Protein AF-G3GUX0-F1 (afdb_monomer_lite)

Structure (mmCIF, N/CA/C/O backbone):
data_AF-G3GUX0-F1
#
_entry.id   AF-G3GUX0-F1
#
loop_
_atom_site.group_PDB
_atom_site.id
_atom_site.type_symbol
_atom_site.label_atom_id
_atom_site.label_alt_id
_atom_site.label_comp_id
_atom_site.label_asym_id
_atom_site.label_entity_id
_atom_site.label_seq_id
_atom_site.pdbx_PDB_ins_code
_atom_site.Cartn_x
_atom_site.Cartn_y
_atom_site.Cartn_z
_atom_site.occupancy
_atom_site.B_iso_or_equiv
_atom_site.auth_seq_id
_atom_site.auth_comp_id
_atom_site.auth_asym_id
_atom_site.auth_atom_id
_atom_site.pdbx_PDB_model_num
ATOM 1 N N . MET A 1 1 ? -14.466 -4.166 39.863 1.00 46.53 1 MET A N 1
ATOM 2 C CA . MET A 1 1 ? -15.416 -5.258 39.541 1.00 46.53 1 MET A CA 1
ATOM 3 C C . MET A 1 1 ? -16.718 -4.778 38.891 1.00 46.53 1 MET A C 1
ATOM 5 O O . MET A 1 1 ? -17.250 -5.529 38.092 1.00 46.53 1 MET A O 1
ATOM 9 N N . LEU A 1 2 ? -17.220 -3.563 39.169 1.00 52.38 2 LEU A N 1
ATOM 10 C CA . LEU A 1 2 ? -18.445 -3.032 38.536 1.00 52.38 2 LEU A CA 1
ATOM 11 C C . LEU A 1 2 ? -18.283 -2.745 37.029 1.00 52.38 2 LEU A C 1
ATOM 13 O O . LEU A 1 2 ? -19.119 -3.175 36.244 1.00 52.38 2 LEU A O 1
ATOM 17 N N . ALA A 1 3 ? -17.153 -2.155 36.62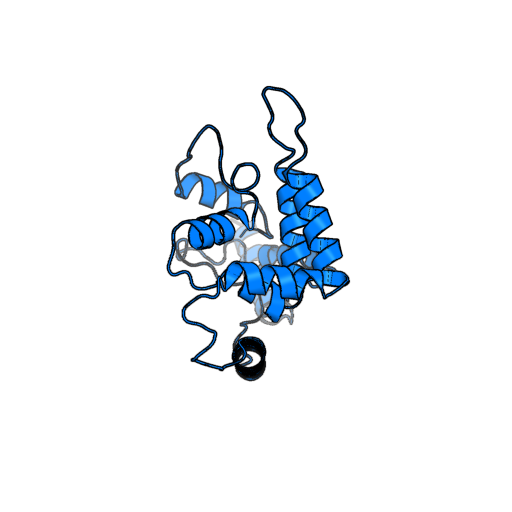0 1.00 61.53 3 ALA A N 1
ATOM 18 C CA . ALA A 1 3 ? -16.873 -1.842 35.213 1.00 61.53 3 ALA A CA 1
ATOM 19 C C . ALA A 1 3 ? -16.901 -3.072 34.281 1.00 61.53 3 ALA A C 1
ATOM 21 O O . ALA A 1 3 ? -17.372 -2.976 33.159 1.00 61.53 3 ALA A O 1
ATOM 22 N N . ASN A 1 4 ? -16.480 -4.255 34.751 1.00 74.44 4 ASN A N 1
ATOM 23 C CA . ASN A 1 4 ? -16.499 -5.468 33.921 1.00 74.44 4 ASN A CA 1
ATOM 24 C C . ASN A 1 4 ? -17.920 -5.945 33.597 1.00 74.44 4 ASN A C 1
ATOM 26 O O . ASN A 1 4 ? -18.137 -6.462 32.507 1.00 74.44 4 ASN A O 1
ATOM 30 N N . LYS A 1 5 ? -18.885 -5.761 34.510 1.00 82.12 5 LYS A N 1
ATOM 31 C CA . LYS A 1 5 ? -20.280 -6.154 34.260 1.00 82.12 5 LYS A CA 1
ATOM 32 C C . LYS A 1 5 ? -20.958 -5.216 33.266 1.00 82.12 5 LYS A C 1
ATOM 34 O O . LYS A 1 5 ? -21.685 -5.679 32.398 1.00 82.12 5 LYS A O 1
ATOM 39 N N . GLU A 1 6 ? -20.686 -3.917 33.367 1.00 86.06 6 GLU A N 1
ATOM 40 C CA . GLU A 1 6 ? -21.191 -2.930 32.406 1.00 86.06 6 GLU A CA 1
ATOM 41 C C . GLU A 1 6 ? -20.568 -3.130 31.016 1.00 86.06 6 GLU A C 1
ATOM 43 O O . GLU A 1 6 ? -21.287 -3.074 30.022 1.00 86.06 6 GLU A O 1
ATOM 48 N N . CYS A 1 7 ? -19.272 -3.461 30.932 1.00 82.25 7 CYS A N 1
ATOM 49 C CA . CYS A 1 7 ? -18.625 -3.823 29.666 1.00 82.25 7 CYS A CA 1
ATOM 50 C C . CYS A 1 7 ? -19.214 -5.097 29.042 1.00 82.25 7 CYS A C 1
ATOM 52 O O . CYS A 1 7 ? -19.415 -5.138 27.831 1.00 82.25 7 CYS A O 1
ATOM 54 N N . GLN A 1 8 ? -19.506 -6.125 29.846 1.00 82.75 8 GLN A N 1
ATOM 55 C CA . GLN A 1 8 ? -20.140 -7.359 29.362 1.00 82.75 8 GLN A CA 1
ATOM 56 C C . GLN A 1 8 ? -21.552 -7.096 28.829 1.00 82.75 8 GLN A C 1
ATOM 58 O O . GLN A 1 8 ? -21.859 -7.495 27.710 1.00 82.75 8 GLN A O 1
ATOM 63 N N . ALA A 1 9 ? -22.374 -6.347 29.570 1.00 87.44 9 ALA A N 1
ATOM 64 C CA . ALA A 1 9 ? -23.711 -5.972 29.114 1.00 87.44 9 ALA A CA 1
ATOM 65 C C . ALA A 1 9 ? -23.665 -5.114 27.835 1.00 87.44 9 ALA A C 1
ATOM 67 O O . ALA A 1 9 ? -24.458 -5.314 26.917 1.00 87.44 9 ALA A O 1
ATOM 68 N N . ALA A 1 10 ? -22.711 -4.180 27.738 1.00 86.25 10 ALA A N 1
ATOM 69 C CA . ALA A 1 10 ? -22.511 -3.391 26.526 1.00 86.25 10 ALA A CA 1
ATOM 70 C C . ALA A 1 10 ? -22.104 -4.266 25.331 1.00 86.25 10 ALA A C 1
ATOM 72 O O . ALA A 1 10 ? -22.570 -4.025 24.219 1.00 86.25 10 ALA A O 1
ATOM 73 N N . LEU A 1 11 ? -21.272 -5.288 25.549 1.00 83.44 11 LEU A N 1
ATOM 74 C CA . LEU A 1 11 ? -20.858 -6.216 24.501 1.00 83.44 11 LEU A CA 1
ATOM 75 C C . LEU A 1 11 ? -22.034 -7.045 23.970 1.00 83.44 11 LEU A C 1
ATOM 77 O O . LEU A 1 11 ? -22.170 -7.165 22.756 1.00 83.44 11 LEU A O 1
ATOM 81 N N . GLU A 1 12 ? -22.894 -7.564 24.848 1.00 86.62 12 GLU A N 1
ATOM 82 C CA . GLU A 1 12 ? -24.105 -8.307 24.459 1.00 86.62 12 GLU A CA 1
ATOM 83 C C . GLU A 1 12 ? -25.052 -7.440 23.615 1.00 86.62 12 GLU A C 1
ATOM 85 O O . GLU A 1 12 ? -25.555 -7.877 22.583 1.00 86.62 12 GLU A O 1
ATOM 90 N N . VAL A 1 13 ? -25.240 -6.170 23.987 1.00 89.12 13 VAL A N 1
ATOM 91 C CA . VAL A 1 13 ? -26.044 -5.228 23.188 1.00 89.12 13 VAL A CA 1
ATOM 92 C C . VAL A 1 13 ? -25.375 -4.915 21.846 1.00 89.12 13 VAL A C 1
ATOM 94 O O . VAL A 1 13 ? -26.052 -4.796 20.823 1.00 89.12 13 VAL A O 1
ATOM 97 N N . LEU A 1 14 ? -24.047 -4.770 21.827 1.00 86.81 14 LEU A N 1
ATOM 98 C CA . LEU A 1 14 ? -23.298 -4.498 20.602 1.00 86.81 14 LEU A CA 1
ATOM 99 C C . LEU A 1 14 ? -23.310 -5.682 19.636 1.00 86.81 14 LEU A C 1
ATOM 101 O O . LEU A 1 14 ? -23.305 -5.421 18.436 1.00 86.81 14 LEU A O 1
ATOM 105 N N . GLN A 1 15 ? -23.359 -6.927 20.119 1.00 86.50 15 GLN A N 1
ATOM 106 C CA . GLN A 1 15 ? -23.431 -8.138 19.288 1.00 86.50 15 GLN A CA 1
ATOM 107 C C . GLN A 1 15 ? -24.647 -8.150 18.360 1.00 86.50 15 GLN A C 1
ATOM 109 O O . GLN A 1 15 ? -24.527 -8.507 17.193 1.00 86.50 15 GLN A O 1
ATOM 114 N N . GLU A 1 16 ? -25.788 -7.668 18.845 1.00 89.25 16 GLU A N 1
ATOM 115 C CA . GLU A 1 16 ? -27.023 -7.559 18.059 1.00 89.25 16 GLU A CA 1
ATOM 116 C C . GLU A 1 16 ? -27.059 -6.303 17.167 1.00 89.25 16 GLU A C 1
ATOM 118 O O . GLU A 1 16 ? -28.007 -6.069 16.413 1.00 89.25 16 GLU A O 1
ATOM 123 N N . SER A 1 17 ? -26.035 -5.448 17.247 1.00 90.00 17 SER A N 1
ATOM 124 C CA . SER A 1 17 ? -25.980 -4.219 16.464 1.00 90.00 17 SER A CA 1
ATOM 125 C C . SER A 1 17 ? -25.433 -4.464 15.050 1.00 90.00 17 SER A C 1
ATOM 127 O O . SER A 1 17 ? -24.532 -5.283 14.855 1.00 90.00 17 SER A O 1
ATOM 129 N N . PRO A 1 18 ? -25.831 -3.645 14.058 1.00 88.69 18 PRO A N 1
ATOM 130 C CA . PRO A 1 18 ? -25.219 -3.664 12.727 1.00 88.69 18 PRO A CA 1
ATOM 131 C C . PRO A 1 18 ? -23.710 -3.360 12.715 1.00 88.69 18 PRO A C 1
ATOM 133 O O . PRO A 1 18 ? -23.062 -3.508 11.679 1.00 88.69 18 PRO A O 1
ATOM 136 N N . LEU A 1 19 ? -23.150 -2.872 13.830 1.00 88.19 19 LEU A N 1
ATOM 137 C CA . LEU A 1 19 ? -21.728 -2.565 13.947 1.00 88.19 19 LEU A CA 1
ATOM 138 C C . LEU A 1 19 ? -20.882 -3.799 14.262 1.00 88.19 19 LEU A C 1
ATOM 140 O O . LEU A 1 19 ? -19.699 -3.778 13.928 1.00 88.19 19 LEU A O 1
ATOM 144 N N . TYR A 1 20 ? -21.452 -4.853 14.856 1.00 86.88 20 TYR A N 1
ATOM 145 C CA . TYR A 1 20 ? -20.682 -6.026 15.278 1.00 86.88 20 TYR A CA 1
ATOM 146 C C . TYR A 1 20 ? -19.953 -6.678 14.102 1.00 86.88 20 TYR A C 1
ATOM 148 O O . TYR A 1 20 ? -18.732 -6.793 14.093 1.00 86.88 20 TYR A O 1
ATOM 156 N N . ASP A 1 21 ? -20.688 -6.966 13.030 1.00 86.12 21 ASP A N 1
ATOM 157 C CA . ASP A 1 21 ? -20.141 -7.552 11.807 1.00 86.12 21 ASP A CA 1
ATOM 158 C C . ASP A 1 21 ? -19.734 -6.517 10.753 1.00 86.12 21 ASP A C 1
ATOM 160 O O . ASP A 1 21 ? -19.608 -6.831 9.565 1.00 86.12 21 ASP A O 1
ATOM 164 N N . CYS A 1 22 ? -19.485 -5.267 11.159 1.00 90.19 22 CYS A N 1
ATOM 165 C CA . CYS A 1 22 ? -19.043 -4.256 10.208 1.00 90.19 22 CYS A CA 1
ATOM 166 C C . CYS A 1 22 ? -17.689 -4.633 9.586 1.00 90.19 22 CYS A C 1
ATOM 168 O O . CYS A 1 22 ? -16.826 -5.263 10.208 1.00 90.19 22 CYS A O 1
ATOM 170 N N . ARG A 1 23 ? -17.504 -4.251 8.320 1.00 91.62 23 ARG A N 1
ATOM 171 C CA . ARG A 1 23 ? -16.259 -4.447 7.577 1.00 91.62 23 ARG A CA 1
ATOM 172 C C . ARG A 1 23 ? -15.894 -3.176 6.823 1.00 91.62 23 ARG A C 1
ATOM 174 O O . ARG A 1 23 ? -16.756 -2.427 6.362 1.00 91.62 23 ARG A O 1
ATOM 181 N N . CYS A 1 24 ? -14.598 -2.950 6.685 1.00 93.44 24 CYS A N 1
ATOM 182 C CA . CYS A 1 24 ? -14.025 -1.841 5.941 1.00 93.44 24 CYS A CA 1
ATOM 183 C C . CYS A 1 24 ? -13.642 -2.268 4.519 1.00 93.44 24 CYS A C 1
ATOM 185 O O . CYS A 1 24 ? -13.402 -3.441 4.232 1.00 93.44 24 CYS A O 1
ATOM 187 N N . LYS A 1 25 ? -13.523 -1.296 3.614 1.00 90.56 25 LYS A N 1
ATOM 188 C CA . LYS A 1 25 ? -13.002 -1.501 2.254 1.00 90.56 25 LYS A CA 1
ATOM 189 C C . LYS A 1 25 ? -11.687 -0.756 2.095 1.00 90.56 25 LYS A C 1
ATOM 191 O O . LYS A 1 25 ? -11.603 0.417 2.458 1.00 90.56 25 LYS A O 1
ATOM 196 N N . ARG A 1 26 ? -10.683 -1.410 1.507 1.00 86.19 26 ARG A N 1
ATOM 197 C CA . ARG A 1 26 ? -9.402 -0.756 1.200 1.00 86.19 26 ARG A CA 1
ATOM 198 C C . ARG A 1 26 ? -9.614 0.429 0.259 1.00 86.19 26 ARG A C 1
ATOM 200 O O . ARG A 1 26 ? -10.352 0.308 -0.720 1.00 86.19 26 ARG A O 1
ATOM 207 N N . GLY A 1 27 ? -8.989 1.568 0.556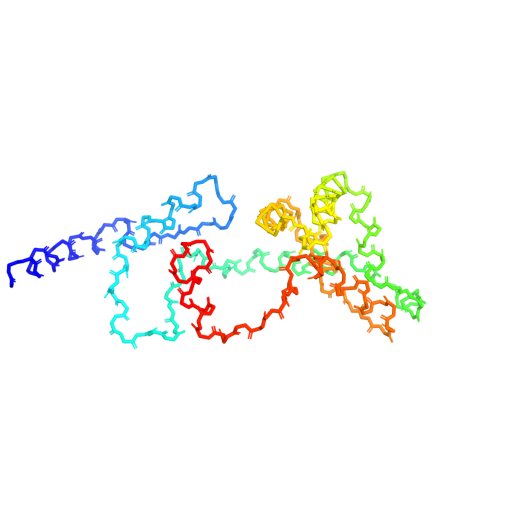 1.00 83.19 27 GLY A N 1
ATOM 208 C CA . GLY A 1 27 ? -9.079 2.776 -0.271 1.00 83.19 27 GLY A CA 1
ATOM 209 C C . GLY A 1 27 ? -10.399 3.549 -0.148 1.00 83.19 27 GLY A C 1
ATOM 210 O O . GLY A 1 27 ? -10.651 4.468 -0.935 1.00 83.19 27 GLY A O 1
ATOM 211 N N . MET A 1 28 ? -11.261 3.221 0.822 1.00 89.62 28 MET A N 1
ATOM 212 C CA . MET A 1 28 ? -12.484 3.991 1.066 1.00 89.62 28 MET A CA 1
ATOM 213 C C . MET A 1 28 ? -12.178 5.378 1.661 1.00 89.62 28 MET A C 1
ATOM 215 O O . MET A 1 28 ? -11.227 5.570 2.414 1.00 89.62 28 MET A O 1
ATOM 219 N N . LYS A 1 29 ? -13.033 6.375 1.392 1.00 88.88 29 LYS A N 1
ATOM 220 C CA . LYS A 1 29 ? -12.801 7.787 1.779 1.00 88.88 29 LYS A CA 1
ATOM 221 C C . LYS A 1 29 ? -12.536 8.009 3.280 1.00 88.88 29 LYS A C 1
ATOM 223 O O . LYS A 1 29 ? -11.834 8.952 3.632 1.00 88.88 29 LYS A O 1
ATOM 228 N N . LYS A 1 30 ? -13.121 7.179 4.147 1.00 93.44 30 LYS A N 1
ATOM 229 C CA . LYS A 1 30 ? -13.009 7.245 5.615 1.00 93.44 30 LYS A CA 1
ATOM 230 C C . LYS A 1 30 ? -12.450 5.940 6.200 1.00 93.44 30 LYS A C 1
ATOM 232 O O . LYS A 1 30 ? -12.923 5.473 7.230 1.00 93.44 30 LYS A O 1
ATOM 237 N N . GLU A 1 31 ? -11.481 5.332 5.512 1.00 93.31 31 GLU A N 1
ATOM 238 C CA . GLU A 1 31 ? -10.886 4.043 5.902 1.00 93.31 31 GLU A CA 1
ATOM 239 C C . GLU A 1 31 ? -10.367 4.066 7.341 1.00 93.31 31 GLU A C 1
ATOM 241 O O . GLU A 1 31 ? -10.753 3.223 8.140 1.00 93.31 31 GLU A O 1
ATOM 246 N N . LEU A 1 32 ? -9.602 5.098 7.716 1.00 93.81 32 LEU A N 1
ATOM 247 C CA . LEU A 1 32 ? -9.086 5.232 9.079 1.00 93.81 32 LEU A CA 1
ATOM 248 C C . LEU A 1 32 ? -10.205 5.294 10.130 1.00 93.81 32 LEU A C 1
ATOM 250 O O . LEU A 1 32 ? -10.099 4.629 11.154 1.00 93.81 32 LEU A O 1
ATOM 254 N N . GLN A 1 33 ? -11.281 6.050 9.884 1.00 95.12 33 GLN A N 1
ATOM 255 C CA . GLN A 1 33 ? -12.413 6.096 10.814 1.00 95.12 33 GLN A CA 1
ATOM 256 C C . GLN A 1 33 ? -13.140 4.752 10.901 1.00 95.12 33 GLN A C 1
ATOM 258 O O . GLN A 1 33 ? -13.527 4.352 11.992 1.00 95.12 33 GLN A O 1
ATOM 263 N N . CYS A 1 34 ? -13.310 4.047 9.778 1.00 95.25 34 CYS A N 1
ATOM 264 C CA . CYS A 1 34 ? -13.901 2.710 9.777 1.00 95.25 34 CYS A CA 1
ATOM 265 C C . CYS A 1 34 ? -13.085 1.749 10.653 1.00 95.25 34 CYS A C 1
ATOM 267 O O . CYS A 1 34 ? -13.643 1.076 11.515 1.00 95.25 34 CYS A O 1
ATOM 269 N N . LEU A 1 35 ? -11.757 1.760 10.501 1.00 94.25 35 LEU A N 1
ATOM 270 C CA . LEU A 1 35 ? -10.854 0.922 11.289 1.00 94.25 35 LEU A CA 1
ATOM 271 C C . LEU A 1 35 ? -10.870 1.307 12.768 1.00 94.25 35 LEU A C 1
ATOM 273 O O . LEU A 1 35 ? -10.915 0.430 13.617 1.00 94.25 35 LEU A O 1
ATOM 277 N N . GLN A 1 36 ? -10.883 2.602 13.092 1.00 93.69 36 GLN A N 1
ATOM 278 C CA . GLN A 1 36 ? -11.008 3.070 14.476 1.00 93.69 36 GLN A CA 1
ATOM 279 C C . GLN A 1 36 ? -12.297 2.565 15.136 1.00 93.69 36 GLN A C 1
ATOM 281 O O . GLN A 1 36 ? -12.248 2.094 16.269 1.00 93.69 36 GLN A O 1
ATOM 286 N N . ILE A 1 37 ? -13.429 2.617 14.424 1.00 92.56 37 ILE A N 1
ATOM 287 C CA . ILE A 1 37 ? -14.711 2.094 14.916 1.00 92.56 37 ILE A CA 1
ATOM 288 C C . ILE A 1 37 ? -14.624 0.578 15.099 1.00 92.56 37 ILE A C 1
ATOM 290 O O . ILE A 1 37 ? -14.900 0.095 16.193 1.00 92.56 37 ILE A O 1
ATOM 294 N N . TYR A 1 38 ? -14.177 -0.158 14.077 1.00 92.12 38 TYR A N 1
ATOM 295 C CA . TYR A 1 38 ? -14.044 -1.614 14.144 1.00 92.12 38 TYR A CA 1
ATOM 296 C C . TYR A 1 38 ? -13.156 -2.046 15.313 1.00 92.12 38 TYR A C 1
ATOM 298 O O . TYR A 1 38 ? -13.529 -2.920 16.095 1.00 92.12 38 TYR A O 1
ATOM 306 N N . TRP A 1 39 ? -11.990 -1.417 15.463 1.00 90.06 39 TRP A N 1
ATOM 307 C CA . TRP A 1 39 ? -11.081 -1.742 16.549 1.00 90.06 39 TRP A CA 1
ATOM 308 C C . TRP A 1 39 ? -11.675 -1.341 17.899 1.00 90.06 39 TRP A C 1
ATOM 310 O O . TRP A 1 39 ? -11.504 -2.097 18.832 1.00 90.06 39 TRP A O 1
ATOM 320 N N . SER A 1 40 ? -12.445 -0.256 18.030 1.00 88.06 40 SER A N 1
ATOM 321 C CA . SER A 1 40 ? -13.043 0.129 19.324 1.00 88.06 40 SER A CA 1
ATOM 322 C C . SER A 1 40 ? -13.996 -0.913 19.926 1.00 88.06 40 SER A C 1
ATOM 324 O O . SER A 1 40 ? -14.092 -1.003 21.145 1.00 88.06 40 SER A O 1
ATOM 326 N N . ILE A 1 41 ? -14.659 -1.711 19.082 1.00 84.56 41 ILE A N 1
ATOM 327 C CA . ILE A 1 41 ? -15.594 -2.764 19.508 1.00 84.56 41 ILE A CA 1
ATOM 328 C C . ILE A 1 41 ? -14.920 -4.143 19.612 1.00 84.56 41 ILE A C 1
ATOM 330 O O . ILE A 1 41 ? -15.353 -4.972 20.404 1.00 84.56 41 ILE A O 1
ATOM 334 N N . HIS A 1 42 ? -13.846 -4.386 18.847 1.00 78.75 42 HIS A N 1
ATOM 335 C CA . HIS A 1 42 ? -13.129 -5.669 18.829 1.00 78.75 42 HIS A CA 1
ATOM 336 C C . HIS A 1 42 ? -11.841 -5.676 19.672 1.00 78.75 42 HIS A C 1
ATOM 338 O O . HIS A 1 42 ? -11.221 -6.730 19.841 1.00 78.75 42 HIS A O 1
ATOM 344 N N . LEU A 1 43 ? -11.406 -4.527 20.205 1.00 68.44 43 LEU A N 1
ATOM 345 C CA . LEU A 1 43 ? -10.207 -4.420 21.039 1.00 68.44 43 LEU A CA 1
ATOM 346 C C . LEU A 1 43 ? -10.451 -5.125 22.377 1.00 68.44 43 LEU A C 1
ATOM 348 O O . LEU A 1 43 ? -11.227 -4.657 23.200 1.00 68.44 43 LEU A O 1
ATOM 352 N N . GLY A 1 44 ? -9.770 -6.252 22.588 1.00 61.38 44 GLY A N 1
ATOM 353 C CA . GLY A 1 44 ? -9.894 -7.059 23.807 1.00 61.38 44 GLY A CA 1
ATOM 354 C C . GLY A 1 44 ? -10.771 -8.305 23.665 1.00 61.38 44 GLY A C 1
ATOM 355 O O . GLY A 1 44 ? -10.697 -9.172 24.520 1.00 61.38 44 GLY A O 1
ATOM 356 N N . LEU A 1 45 ? -11.513 -8.481 22.563 1.00 55.28 45 LEU A N 1
ATOM 357 C CA . LEU A 1 45 ? -12.229 -9.743 22.281 1.00 55.28 45 LEU A CA 1
ATOM 358 C C . LEU A 1 45 ? -11.305 -10.871 21.798 1.00 55.28 45 LEU A C 1
ATOM 360 O O . LEU A 1 45 ? -11.717 -12.019 21.677 1.00 55.28 45 LEU A O 1
ATOM 364 N N . THR A 1 46 ? -10.043 -10.553 21.515 1.00 53.19 46 THR A N 1
ATOM 365 C CA . THR A 1 46 ? -9.017 -11.495 21.054 1.00 53.19 46 THR A CA 1
ATOM 366 C C . THR A 1 46 ? -8.178 -12.067 22.203 1.00 53.19 46 THR A C 1
ATOM 368 O O . THR A 1 46 ? -6.992 -12.343 22.001 1.00 53.19 46 THR A O 1
ATOM 371 N N . GLU A 1 47 ? -8.756 -12.229 23.400 1.00 46.84 47 GLU A N 1
ATOM 372 C CA . GLU A 1 47 ? -8.139 -12.915 24.550 1.00 46.84 47 GLU A CA 1
ATOM 373 C C . GLU A 1 47 ? -7.842 -14.391 24.205 1.00 46.84 47 GLU A C 1
ATOM 375 O O . GLU A 1 47 ? -8.612 -15.296 24.508 1.00 46.84 47 GLU A O 1
ATOM 380 N N . GLY A 1 48 ? -6.721 -14.639 23.517 1.00 49.28 48 GLY A N 1
ATOM 381 C CA . GLY A 1 48 ? -6.233 -15.986 23.184 1.00 49.28 48 GLY A CA 1
ATOM 382 C C . GLY A 1 48 ? -5.724 -16.182 21.751 1.00 49.28 48 GLY A C 1
ATOM 383 O O . GLY A 1 48 ? -5.187 -17.243 21.443 1.00 49.28 48 GLY A O 1
ATOM 384 N N . GLY A 1 49 ? -5.846 -15.175 20.876 1.00 52.16 49 GLY A N 1
ATOM 385 C CA . GLY A 1 49 ? -5.496 -15.258 19.449 1.00 52.16 49 GLY A CA 1
ATOM 386 C C . GLY A 1 49 ? -4.370 -14.320 19.004 1.00 52.16 49 GLY A C 1
ATOM 387 O O . GLY A 1 49 ? -4.381 -13.858 17.870 1.00 52.16 49 GLY A O 1
ATOM 388 N N . GLU A 1 50 ? -3.395 -13.996 19.859 1.00 62.22 50 GLU A N 1
ATOM 389 C CA . GLU A 1 50 ? -2.383 -12.958 19.575 1.00 62.22 50 GLU A CA 1
ATOM 390 C C . GLU A 1 50 ? -1.457 -13.235 18.375 1.00 62.22 50 GLU A C 1
ATOM 392 O O . GLU A 1 50 ? -0.575 -12.427 18.077 1.00 62.22 50 GLU A O 1
ATOM 397 N N . PHE A 1 51 ? -1.575 -14.367 17.690 1.00 72.19 51 PHE A N 1
ATOM 398 C CA . PHE A 1 51 ? -0.810 -14.614 16.470 1.00 72.19 51 PHE A CA 1
ATOM 399 C C . PHE A 1 51 ? -1.603 -14.286 15.196 1.00 72.19 51 PHE A C 1
ATOM 401 O O . PHE A 1 51 ? -1.029 -13.721 14.268 1.00 72.19 51 PHE A O 1
ATOM 408 N N . TYR A 1 52 ? -2.911 -14.568 15.174 1.00 81.00 52 TYR A N 1
ATOM 409 C CA . TYR A 1 52 ? -3.803 -14.292 14.046 1.00 81.00 52 TYR A CA 1
ATOM 410 C C . TYR A 1 52 ? -5.004 -13.479 14.523 1.00 81.00 52 TYR A C 1
ATOM 412 O O . TYR A 1 52 ? -5.877 -13.985 15.223 1.00 81.00 52 TYR A O 1
ATOM 420 N N . GLU A 1 53 ? -5.048 -12.214 14.124 1.00 81.88 53 GLU A N 1
ATOM 421 C CA . GLU A 1 53 ? -6.139 -11.303 14.460 1.00 81.88 53 GLU A CA 1
ATOM 422 C C . GLU A 1 53 ? -7.213 -11.316 13.364 1.00 81.88 53 GLU A C 1
ATOM 424 O O . GLU A 1 53 ? -6.927 -11.568 12.191 1.00 81.88 53 GLU A O 1
ATOM 429 N N . ALA A 1 54 ? -8.464 -11.042 13.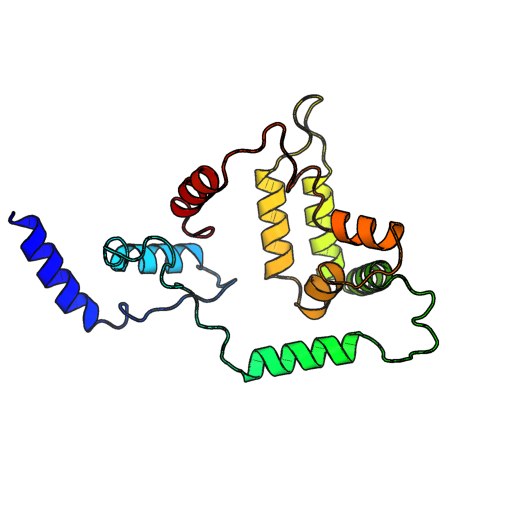741 1.00 83.19 54 ALA A N 1
ATOM 430 C CA . ALA A 1 54 ? -9.561 -10.936 12.785 1.00 83.19 54 ALA A CA 1
ATOM 431 C C . ALA A 1 54 ? -9.333 -9.756 11.827 1.00 83.19 54 ALA A C 1
ATOM 433 O O . ALA A 1 54 ? -8.995 -8.652 12.258 1.00 83.19 54 ALA A O 1
ATOM 434 N N . SER A 1 55 ? -9.543 -9.977 10.525 1.00 87.94 55 SER A N 1
ATOM 435 C CA . SER A 1 55 ? -9.374 -8.915 9.532 1.00 87.94 55 SER A CA 1
ATOM 436 C C . SER A 1 55 ? -10.570 -7.955 9.548 1.00 87.94 55 SER A C 1
ATOM 438 O O . SER A 1 55 ? -11.697 -8.408 9.342 1.00 87.94 55 SER A O 1
ATOM 440 N N . PRO A 1 56 ? -10.346 -6.634 9.703 1.00 90.56 56 PRO A N 1
ATOM 441 C CA . PRO A 1 56 ? -11.416 -5.639 9.650 1.00 90.56 56 PRO A CA 1
ATOM 442 C C . PRO A 1 56 ? -11.945 -5.408 8.233 1.00 90.56 56 PRO A C 1
ATOM 444 O O . PRO A 1 56 ? -12.958 -4.737 8.053 1.00 90.56 56 PRO A O 1
ATOM 447 N N . TYR A 1 57 ? -11.242 -5.895 7.210 1.00 90.62 57 TYR A N 1
ATOM 448 C CA . TYR A 1 57 ? -11.594 -5.652 5.819 1.00 90.62 57 TYR A CA 1
ATOM 449 C C . TYR A 1 57 ? -12.559 -6.708 5.295 1.00 90.62 57 TYR A C 1
ATOM 451 O O . TYR A 1 57 ? -12.521 -7.868 5.704 1.00 90.62 57 TYR A O 1
ATOM 459 N N . GLU A 1 58 ? -13.401 -6.311 4.343 1.00 85.31 58 GLU A N 1
ATOM 460 C CA . GLU A 1 58 ? -14.215 -7.265 3.601 1.00 85.31 58 GLU A CA 1
ATOM 461 C C . GLU A 1 58 ? -13.313 -8.336 2.974 1.00 85.31 58 GLU A C 1
ATOM 463 O O . GLU A 1 58 ? -12.305 -8.000 2.335 1.00 85.31 58 GLU A O 1
ATOM 468 N N . PRO A 1 59 ? -13.652 -9.625 3.139 1.00 76.06 59 PRO A N 1
ATOM 469 C CA . PRO A 1 59 ? -12.887 -10.676 2.511 1.00 76.06 59 PRO A CA 1
ATOM 470 C C . PRO A 1 59 ? -12.984 -10.483 0.997 1.00 76.06 59 PRO A C 1
ATOM 472 O O . PRO A 1 59 ? -14.066 -10.435 0.412 1.00 76.06 59 PRO A O 1
ATOM 475 N N . VAL A 1 60 ? -11.823 -10.391 0.350 1.00 60.84 60 VAL A N 1
ATOM 476 C CA . VAL A 1 60 ? -11.697 -10.189 -1.106 1.00 60.84 60 VAL A CA 1
ATOM 477 C C . VAL A 1 60 ? -12.322 -11.358 -1.899 1.00 60.84 60 VAL A C 1
ATOM 479 O O . VAL A 1 60 ? -12.521 -11.269 -3.104 1.00 60.84 60 VAL A O 1
ATOM 482 N N . THR A 1 61 ? -12.759 -12.419 -1.209 1.00 49.19 61 THR A N 1
ATOM 483 C CA . THR A 1 61 ? -13.455 -13.612 -1.710 1.00 49.19 61 THR A CA 1
ATOM 484 C C . THR A 1 61 ? -14.836 -13.369 -2.326 1.00 49.19 61 THR A C 1
ATOM 486 O O . THR A 1 61 ? -15.579 -14.331 -2.536 1.00 49.19 61 THR A O 1
ATOM 489 N N . SER A 1 62 ? -15.180 -12.144 -2.723 1.00 49.53 62 SER A N 1
ATOM 490 C CA . SER A 1 62 ? -16.074 -11.972 -3.870 1.00 49.53 62 SER A CA 1
ATOM 491 C C . SER A 1 62 ? -15.353 -12.545 -5.098 1.00 49.53 62 SER A C 1
ATOM 493 O O . SER A 1 62 ? -14.792 -11.796 -5.887 1.00 49.53 62 SER A O 1
ATOM 495 N N . ARG A 1 63 ? -15.312 -13.885 -5.236 1.00 53.25 63 ARG A N 1
ATOM 496 C CA . ARG A 1 63 ? -14.513 -14.661 -6.215 1.00 53.25 63 ARG A CA 1
ATOM 497 C C . ARG A 1 63 ? -14.521 -14.059 -7.625 1.00 53.25 63 ARG A C 1
ATOM 499 O O . ARG A 1 63 ? -13.542 -14.171 -8.348 1.00 53.25 63 ARG A O 1
ATOM 506 N N . LEU A 1 64 ? -15.605 -13.385 -7.991 1.00 57.94 64 LEU A N 1
ATOM 507 C CA . LEU A 1 64 ? -15.758 -12.651 -9.240 1.00 57.94 64 LEU A CA 1
ATOM 508 C C . LEU A 1 64 ? -14.682 -11.569 -9.449 1.00 57.94 64 LEU A C 1
ATOM 510 O O . LEU A 1 64 ? -14.074 -11.551 -10.514 1.00 57.94 64 LEU A O 1
ATOM 514 N N . SER A 1 65 ? -14.387 -10.703 -8.470 1.00 59.97 65 SER A N 1
ATOM 515 C CA . SER A 1 65 ? -13.418 -9.610 -8.665 1.00 59.97 65 SER A CA 1
ATOM 516 C C . SER A 1 65 ? -11.990 -10.112 -8.867 1.00 59.97 65 SER A C 1
ATOM 518 O O . SER A 1 65 ? -11.265 -9.546 -9.684 1.00 59.97 65 SER A O 1
ATOM 520 N N . ASP A 1 66 ? -11.594 -11.188 -8.185 1.00 62.53 66 ASP A N 1
ATOM 521 C CA . ASP A 1 66 ? -10.273 -11.799 -8.372 1.00 62.53 66 ASP A CA 1
ATOM 522 C C . ASP A 1 66 ? -10.179 -12.582 -9.686 1.00 62.53 66 ASP A C 1
ATOM 524 O O . ASP A 1 66 ? -9.157 -12.497 -10.365 1.00 62.53 66 ASP A O 1
ATOM 528 N N . ILE A 1 67 ? -11.253 -13.260 -10.113 1.00 61.59 67 ILE A N 1
ATOM 529 C CA . ILE A 1 67 ? -11.323 -13.882 -11.447 1.00 61.59 67 ILE A CA 1
ATOM 530 C C . ILE A 1 67 ? -11.148 -12.818 -12.539 1.00 61.59 67 ILE A C 1
ATOM 532 O O . ILE A 1 67 ? -10.343 -13.004 -13.455 1.00 61.59 67 ILE A O 1
ATOM 536 N N . PHE A 1 68 ? -11.829 -11.674 -12.423 1.00 60.62 68 PHE A N 1
ATOM 537 C CA . PHE A 1 68 ? -11.655 -10.569 -13.369 1.00 60.62 68 PHE A CA 1
ATOM 538 C C . PHE A 1 68 ? -10.245 -9.966 -13.305 1.00 60.62 68 PHE A C 1
ATOM 540 O O . PHE A 1 68 ? -9.672 -9.660 -14.349 1.00 60.62 68 PHE A O 1
ATOM 547 N N . ARG A 1 69 ? -9.633 -9.852 -12.117 1.00 67.56 69 ARG A N 1
ATOM 548 C CA . ARG A 1 69 ? -8.235 -9.399 -11.981 1.00 67.56 69 ARG A CA 1
ATOM 549 C C . ARG A 1 69 ? -7.251 -10.355 -12.647 1.00 67.56 69 ARG A C 1
ATOM 551 O O . ARG A 1 69 ? -6.347 -9.892 -13.337 1.00 67.56 69 ARG A O 1
ATOM 558 N N . LEU A 1 70 ? -7.435 -11.665 -12.489 1.00 66.50 70 LEU A N 1
ATOM 559 C CA . LEU A 1 70 ? -6.623 -12.670 -13.175 1.00 66.50 70 LEU A CA 1
ATOM 560 C C . LEU A 1 70 ? -6.780 -12.548 -14.695 1.00 66.50 70 LEU A C 1
ATOM 562 O O . LEU A 1 70 ? -5.775 -12.503 -15.399 1.00 66.50 70 LEU A O 1
ATOM 566 N N . ALA A 1 71 ? -8.006 -12.395 -15.204 1.00 61.97 71 ALA A N 1
ATOM 567 C CA . ALA A 1 71 ? -8.256 -12.184 -16.633 1.00 61.97 71 ALA A CA 1
ATOM 568 C C . ALA A 1 71 ? -7.573 -10.912 -17.179 1.00 61.97 71 ALA A C 1
ATOM 570 O O . ALA A 1 71 ? -6.986 -10.945 -18.265 1.00 61.97 71 ALA A O 1
ATOM 571 N N . SER A 1 72 ? -7.571 -9.813 -16.414 1.00 61.28 72 SER A N 1
ATOM 572 C CA . SER A 1 72 ? -6.826 -8.591 -16.757 1.00 61.28 72 SER A CA 1
ATOM 573 C C . SER A 1 72 ? -5.311 -8.815 -16.784 1.00 61.28 72 SER A C 1
ATOM 575 O O . SER A 1 72 ? -4.622 -8.260 -17.639 1.00 61.28 72 SER A O 1
ATOM 577 N N . ILE A 1 73 ? -4.782 -9.657 -15.890 1.00 61.41 73 ILE A N 1
ATOM 578 C CA . ILE A 1 73 ? -3.361 -10.033 -15.882 1.00 61.41 73 ILE A CA 1
ATOM 579 C C . ILE A 1 73 ? -3.018 -10.849 -17.137 1.00 61.41 73 ILE A C 1
ATOM 581 O O . ILE A 1 73 ? -2.040 -10.521 -17.805 1.00 61.41 73 ILE A O 1
ATOM 585 N N . PHE A 1 74 ? -3.839 -11.837 -17.509 1.00 59.94 74 PHE A N 1
ATOM 586 C CA . PHE A 1 74 ? -3.643 -12.636 -18.729 1.00 59.94 74 PHE A CA 1
ATOM 587 C C . PHE A 1 74 ? -3.783 -11.815 -20.019 1.00 59.94 74 PHE A C 1
ATOM 589 O O . PHE A 1 74 ? -3.050 -12.041 -20.978 1.00 59.94 74 PHE A O 1
ATOM 596 N N . SER A 1 75 ? -4.687 -10.833 -20.046 1.00 59.41 75 SER A N 1
ATOM 597 C CA . SER A 1 75 ? -4.873 -9.955 -21.212 1.00 59.41 75 SER A CA 1
ATOM 598 C C . SER A 1 75 ? -3.741 -8.931 -21.348 1.00 59.41 75 SER A C 1
ATOM 600 O O . SER A 1 75 ? -3.363 -8.549 -22.454 1.00 59.41 75 SER A O 1
ATOM 602 N N . GLY A 1 76 ? -3.163 -8.493 -20.226 1.00 56.12 76 GLY A N 1
ATOM 603 C CA . GLY A 1 76 ? -2.059 -7.537 -20.210 1.00 56.12 76 GLY A CA 1
ATOM 604 C C . GLY A 1 76 ? -0.710 -8.131 -20.626 1.00 56.12 76 GLY A C 1
ATOM 605 O O . GLY A 1 76 ? 0.173 -7.375 -21.039 1.00 56.12 76 GLY A O 1
ATOM 606 N N . THR A 1 77 ? -0.518 -9.449 -20.522 1.00 55.16 77 THR A N 1
ATOM 607 C CA . THR A 1 77 ? 0.785 -10.093 -20.744 1.00 55.16 77 THR A CA 1
ATOM 608 C C . THR A 1 77 ? 1.137 -10.373 -22.200 1.00 55.16 77 THR A C 1
ATOM 610 O O . THR A 1 77 ? 2.294 -10.704 -22.420 1.00 55.16 77 THR A O 1
ATOM 613 N N . GLY A 1 78 ? 0.243 -10.161 -23.178 1.00 51.41 78 GLY A N 1
ATOM 614 C CA . GLY A 1 78 ? 0.568 -10.270 -24.610 1.00 51.41 78 GLY A CA 1
ATOM 615 C C . GLY A 1 78 ? 1.268 -11.591 -24.939 1.00 51.41 78 GLY A C 1
ATOM 616 O O . GLY A 1 78 ? 2.488 -11.634 -25.074 1.00 51.41 78 GLY A O 1
ATOM 617 N N . ALA A 1 79 ? 0.497 -12.676 -24.988 1.00 46.50 79 ALA A N 1
ATOM 618 C CA . ALA A 1 79 ? 0.980 -14.046 -25.129 1.00 46.50 79 ALA A CA 1
ATOM 619 C C . ALA A 1 79 ? 1.541 -14.365 -26.533 1.00 46.50 79 ALA A C 1
ATOM 621 O O . ALA A 1 79 ? 1.019 -15.241 -27.213 1.00 46.50 79 ALA A O 1
ATOM 622 N N . ASP A 1 80 ? 2.627 -13.700 -26.937 1.00 48.66 80 ASP A N 1
ATOM 623 C CA . ASP A 1 80 ? 3.464 -14.105 -28.071 1.00 48.66 80 ASP A CA 1
ATOM 624 C C . ASP A 1 80 ? 4.787 -14.707 -27.548 1.00 48.66 80 ASP A C 1
ATOM 626 O O . ASP A 1 80 ? 5.709 -13.973 -27.166 1.00 48.66 80 ASP A O 1
ATOM 630 N N . PRO A 1 81 ? 4.930 -16.049 -27.528 1.00 49.53 81 PRO A N 1
ATOM 631 C CA . PRO A 1 81 ? 6.081 -16.743 -26.935 1.00 49.53 81 PRO A CA 1
ATOM 632 C C . PRO A 1 81 ? 7.423 -16.412 -27.604 1.00 49.53 81 PRO A C 1
ATOM 634 O O . PRO A 1 81 ? 8.482 -16.576 -27.002 1.00 49.53 81 PRO A O 1
ATOM 637 N N . VAL A 1 82 ? 7.390 -15.932 -28.851 1.00 47.69 82 VAL A N 1
ATOM 638 C CA . VAL A 1 82 ? 8.576 -15.723 -29.696 1.00 47.69 82 VAL A CA 1
ATOM 639 C C . VAL A 1 82 ? 9.310 -14.415 -29.361 1.00 47.69 82 VAL A C 1
ATOM 641 O O . VAL A 1 82 ? 10.529 -14.339 -29.505 1.00 47.69 82 VAL A O 1
ATOM 644 N N . VAL A 1 83 ? 8.610 -13.398 -28.840 1.00 50.12 83 VAL A N 1
ATOM 645 C CA . VAL A 1 83 ? 9.209 -12.106 -28.430 1.00 50.12 83 VAL A CA 1
ATOM 646 C C . VAL A 1 83 ? 9.706 -12.149 -26.973 1.00 50.12 83 VAL A C 1
ATOM 648 O O . VAL A 1 83 ? 10.600 -11.396 -26.581 1.00 50.12 83 VAL A O 1
ATOM 651 N N . SER A 1 84 ? 9.179 -13.083 -26.175 1.00 52.50 84 SER A N 1
ATOM 652 C CA . SER A 1 84 ? 9.415 -13.191 -24.730 1.00 52.50 84 SER A CA 1
ATOM 653 C C . SER A 1 84 ? 10.818 -13.675 -24.336 1.00 52.50 84 SER A C 1
ATOM 655 O O . SER A 1 84 ? 11.222 -13.474 -23.194 1.00 52.50 84 SER A O 1
ATOM 657 N N . ALA A 1 85 ? 11.585 -14.292 -25.240 1.00 51.91 85 ALA A N 1
ATOM 658 C CA . ALA A 1 85 ? 12.902 -14.856 -24.914 1.00 51.91 85 ALA A CA 1
ATOM 659 C C . ALA A 1 85 ? 14.012 -13.799 -24.710 1.00 51.91 85 ALA A C 1
ATOM 661 O O . ALA A 1 85 ? 15.098 -14.129 -24.242 1.00 51.91 85 ALA A O 1
ATOM 662 N N . LYS A 1 86 ? 13.762 -12.530 -25.069 1.00 57.47 86 LYS A N 1
ATOM 663 C CA . LYS A 1 86 ? 14.705 -11.406 -24.891 1.00 57.47 86 LYS A CA 1
ATOM 664 C C . LYS A 1 86 ? 14.095 -10.204 -24.157 1.00 57.47 86 LYS A C 1
ATOM 666 O O . LYS A 1 86 ? 14.761 -9.174 -24.038 1.00 57.47 86 LYS A O 1
ATOM 671 N N . SER A 1 87 ? 12.838 -10.281 -23.708 1.00 67.56 87 SER A N 1
ATOM 672 C CA . SER A 1 87 ? 12.136 -9.118 -23.156 1.00 67.56 87 SER A CA 1
ATOM 673 C C . SER A 1 87 ? 12.250 -9.038 -21.630 1.00 67.56 87 SER A C 1
ATOM 675 O O . SER A 1 87 ? 12.064 -10.004 -20.895 1.00 67.56 87 SER A O 1
ATOM 677 N N . ASN A 1 88 ? 12.582 -7.847 -21.129 1.00 84.06 88 ASN A N 1
ATOM 678 C CA . ASN A 1 88 ? 12.604 -7.560 -19.700 1.00 84.06 88 ASN A CA 1
ATOM 679 C C . ASN A 1 88 ? 11.180 -7.186 -19.265 1.00 84.06 88 ASN A C 1
ATOM 681 O O . ASN A 1 88 ? 10.759 -6.039 -19.429 1.00 84.06 88 ASN A O 1
ATOM 685 N N . HIS A 1 89 ? 10.440 -8.140 -18.695 1.00 90.19 89 HIS A N 1
ATOM 686 C CA . HIS A 1 89 ? 9.034 -7.940 -18.320 1.00 90.19 89 HIS A CA 1
ATOM 687 C C . HIS A 1 89 ? 8.819 -6.750 -17.372 1.00 90.19 89 HIS A C 1
ATOM 689 O O . HIS A 1 89 ? 7.808 -6.054 -17.475 1.00 90.19 89 HIS A O 1
ATOM 695 N N . CYS A 1 90 ? 9.773 -6.460 -16.483 1.00 93.25 90 CYS A N 1
ATOM 696 C CA . CYS A 1 90 ? 9.706 -5.289 -15.607 1.00 93.25 90 CYS A CA 1
ATOM 697 C C . CYS A 1 90 ? 9.882 -3.969 -16.371 1.00 93.25 90 CYS A C 1
ATOM 699 O O . CYS A 1 90 ? 9.290 -2.948 -16.007 1.00 93.25 90 CYS A O 1
ATOM 701 N N . LEU A 1 91 ? 10.698 -3.958 -17.429 1.00 93.94 91 LEU A N 1
ATOM 702 C CA . LEU A 1 91 ? 10.822 -2.807 -18.322 1.00 93.94 91 LEU A CA 1
ATOM 703 C C . LEU A 1 91 ? 9.525 -2.591 -19.106 1.00 93.94 91 LEU A C 1
ATOM 705 O O . LEU A 1 91 ? 9.068 -1.454 -19.207 1.00 93.94 91 LEU A O 1
ATOM 709 N N . ASP A 1 92 ? 8.907 -3.656 -19.607 1.00 92.25 92 ASP A N 1
ATOM 710 C CA . ASP A 1 92 ? 7.642 -3.560 -20.342 1.00 92.25 92 ASP A CA 1
ATOM 711 C C . ASP A 1 92 ? 6.491 -3.115 -19.431 1.00 92.25 92 ASP A C 1
ATOM 713 O O . ASP A 1 92 ? 5.702 -2.247 -19.807 1.00 92.25 92 ASP A O 1
ATOM 717 N N . ALA A 1 93 ? 6.457 -3.593 -18.184 1.00 94.50 93 ALA A N 1
ATOM 718 C CA . ALA A 1 93 ? 5.543 -3.097 -17.157 1.00 94.50 93 ALA A CA 1
ATOM 719 C C . ALA A 1 93 ? 5.732 -1.594 -16.889 1.00 94.50 93 ALA A C 1
ATOM 721 O O . ALA A 1 93 ? 4.770 -0.824 -16.829 1.00 94.50 93 ALA A O 1
ATOM 722 N N . ALA A 1 94 ? 6.990 -1.158 -16.774 1.00 95.06 94 ALA A N 1
ATOM 723 C CA . ALA A 1 94 ? 7.323 0.247 -16.593 1.00 95.06 94 ALA A CA 1
ATOM 724 C C . ALA A 1 94 ? 6.914 1.102 -17.804 1.00 95.06 94 ALA A C 1
ATOM 726 O O . ALA A 1 94 ? 6.452 2.226 -17.600 1.00 95.06 94 ALA A O 1
ATOM 727 N N . LYS A 1 95 ? 7.066 0.594 -19.035 1.00 95.50 95 LYS A N 1
ATOM 728 C CA . LYS A 1 95 ? 6.593 1.263 -20.258 1.00 95.50 95 LYS A CA 1
ATOM 729 C C . LYS A 1 95 ? 5.071 1.383 -20.260 1.00 95.50 95 LYS A C 1
ATOM 731 O O . LYS A 1 95 ? 4.571 2.481 -20.470 1.00 95.50 95 LYS A O 1
ATOM 736 N N . ALA A 1 96 ? 4.349 0.307 -19.945 1.00 94.88 96 ALA A N 1
ATOM 737 C CA . ALA A 1 96 ? 2.888 0.314 -19.878 1.00 94.88 96 ALA A CA 1
ATOM 738 C C . ALA A 1 96 ? 2.358 1.361 -18.880 1.00 94.88 96 ALA A C 1
ATOM 740 O O . ALA A 1 96 ? 1.468 2.137 -19.219 1.00 94.88 96 ALA A O 1
ATOM 741 N N . CYS A 1 97 ? 2.954 1.456 -17.686 1.00 97.12 97 CYS A N 1
ATOM 742 C CA . CYS A 1 97 ? 2.611 2.508 -16.723 1.00 97.12 97 CYS A CA 1
ATOM 743 C C . CYS A 1 97 ? 2.920 3.918 -17.253 1.00 97.12 97 CYS A C 1
ATOM 745 O O . CYS A 1 97 ? 2.147 4.844 -17.032 1.00 97.12 97 CYS A O 1
ATOM 747 N N . ASN A 1 98 ? 4.033 4.097 -17.970 1.0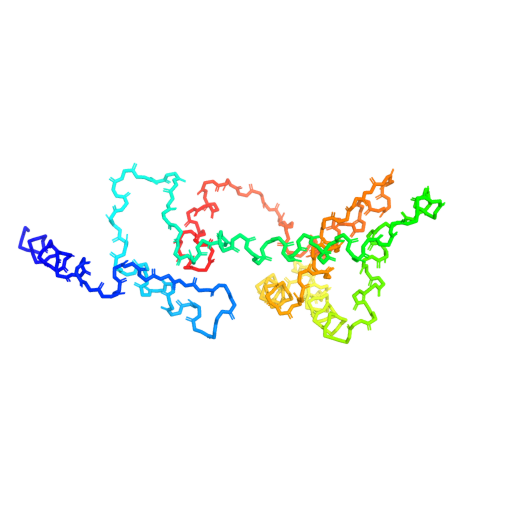0 96.75 98 ASN A N 1
ATOM 748 C CA . ASN A 1 98 ? 4.416 5.397 -18.524 1.00 96.75 98 ASN A CA 1
ATOM 749 C C . ASN A 1 98 ? 3.505 5.867 -19.671 1.00 96.75 98 ASN A C 1
ATOM 751 O O . ASN A 1 98 ? 3.482 7.064 -19.950 1.00 96.75 98 ASN A O 1
ATOM 755 N N . LEU A 1 99 ? 2.780 4.952 -20.321 1.00 97.06 99 LEU A N 1
ATOM 756 C CA . LEU A 1 99 ? 1.767 5.265 -21.335 1.00 97.06 99 LEU A CA 1
ATOM 757 C C . LEU A 1 99 ? 0.397 5.609 -20.724 1.00 97.06 99 LEU A C 1
ATOM 759 O O . LEU A 1 99 ? -0.453 6.151 -21.418 1.00 97.06 99 LEU A O 1
ATOM 763 N N . ASN A 1 100 ? 0.175 5.315 -19.439 1.00 97.25 100 ASN A N 1
ATOM 764 C CA . ASN A 1 100 ? -1.046 5.667 -18.719 1.00 97.25 100 ASN A CA 1
ATOM 765 C C . ASN A 1 100 ? -0.823 6.931 -17.874 1.00 97.25 100 ASN A C 1
ATOM 767 O O . ASN A 1 100 ? -0.011 6.920 -16.948 1.00 97.25 100 ASN A O 1
ATOM 771 N N . ASP A 1 101 ? -1.565 8.009 -18.137 1.00 97.94 101 ASP A N 1
ATOM 772 C CA . ASP A 1 101 ? -1.344 9.304 -17.475 1.00 97.94 101 ASP A CA 1
ATOM 773 C C . ASP A 1 101 ? -1.487 9.252 -15.948 1.00 97.94 101 ASP A C 1
ATOM 775 O O . ASP A 1 101 ? -0.689 9.861 -15.229 1.00 97.94 101 ASP A O 1
ATOM 779 N N . ASN A 1 102 ? -2.459 8.493 -15.430 1.00 97.69 102 ASN A N 1
ATOM 780 C CA . ASN A 1 102 ? -2.653 8.343 -13.988 1.00 97.69 102 ASN A CA 1
ATOM 781 C C . ASN A 1 102 ? -1.480 7.583 -13.347 1.00 97.69 102 ASN A C 1
ATOM 783 O O . ASN A 1 102 ? -0.894 8.058 -12.368 1.00 97.69 102 ASN A O 1
ATOM 787 N N . CYS A 1 103 ? -1.087 6.444 -13.932 1.00 98.19 103 CYS A N 1
ATOM 788 C CA . CYS A 1 103 ? 0.040 5.651 -13.447 1.00 98.19 103 CYS A CA 1
ATOM 789 C C . CYS A 1 103 ? 1.348 6.445 -13.516 1.00 98.19 103 CYS A C 1
ATOM 791 O O . CYS A 1 103 ? 2.040 6.573 -12.508 1.00 98.19 103 CYS A O 1
ATOM 793 N N . LYS A 1 104 ? 1.650 7.063 -14.663 1.00 98.38 104 LYS A N 1
ATOM 794 C CA . LYS A 1 104 ? 2.824 7.922 -14.871 1.00 98.38 104 LYS A CA 1
ATOM 795 C C . LYS A 1 104 ? 2.895 9.061 -13.854 1.00 98.38 104 LYS A C 1
ATOM 797 O O . LYS A 1 104 ? 3.968 9.308 -13.289 1.00 98.38 104 LYS A O 1
ATOM 802 N N . LYS A 1 105 ? 1.772 9.743 -13.601 1.00 98.50 105 LYS A N 1
ATOM 803 C CA . LYS A 1 105 ? 1.685 10.863 -12.652 1.00 98.50 105 LYS A CA 1
ATOM 804 C C . LYS A 1 105 ? 1.949 10.403 -11.221 1.00 98.50 105 LYS A C 1
ATOM 806 O O . LYS A 1 105 ? 2.820 10.966 -10.557 1.00 98.50 105 LYS A O 1
ATOM 811 N N . LEU A 1 106 ? 1.238 9.379 -10.747 1.00 98.31 106 LEU A N 1
ATOM 812 C CA . LEU A 1 106 ? 1.405 8.869 -9.382 1.00 98.31 106 LEU A CA 1
ATOM 813 C C . LEU A 1 106 ? 2.779 8.218 -9.184 1.00 98.31 106 LEU A C 1
ATOM 815 O O . LEU A 1 106 ? 3.397 8.406 -8.135 1.00 98.31 106 LEU A O 1
ATOM 819 N N . ARG A 1 107 ? 3.306 7.549 -10.217 1.00 98.25 107 ARG A N 1
ATOM 820 C CA . ARG A 1 107 ? 4.659 6.990 -10.224 1.00 98.25 107 ARG A CA 1
ATOM 821 C C . ARG A 1 107 ? 5.723 8.066 -10.057 1.00 98.25 107 ARG A C 1
ATOM 823 O O . ARG A 1 107 ? 6.543 7.999 -9.147 1.00 98.25 107 ARG A O 1
ATOM 830 N N . SER A 1 108 ? 5.678 9.094 -10.900 1.00 98.00 108 SER A N 1
ATOM 831 C CA . SER A 1 108 ? 6.595 10.237 -10.808 1.00 98.00 108 SER A CA 1
ATOM 832 C C . SER A 1 108 ? 6.474 10.948 -9.456 1.00 98.00 108 SER A C 1
ATOM 834 O O . SER A 1 108 ? 7.476 11.371 -8.876 1.00 98.00 108 SER A O 1
ATOM 836 N N . SER A 1 109 ? 5.255 11.033 -8.914 1.00 98.00 109 SER A N 1
ATOM 837 C CA . SER A 1 109 ? 5.009 11.644 -7.609 1.00 98.00 109 SER A CA 1
ATOM 838 C C . SER A 1 109 ? 5.704 10.893 -6.473 1.00 98.00 109 SER A C 1
ATOM 840 O O . SER A 1 109 ? 6.399 11.541 -5.694 1.00 98.00 109 SER A O 1
ATOM 842 N N . TYR A 1 110 ? 5.575 9.564 -6.360 1.00 98.31 110 TYR A N 1
ATOM 843 C CA . TYR A 1 110 ? 6.259 8.856 -5.270 1.00 98.31 110 TYR A CA 1
ATOM 844 C C . TYR A 1 110 ? 7.777 8.822 -5.484 1.00 98.31 110 TYR A C 1
ATOM 846 O O . TYR A 1 110 ? 8.519 9.025 -4.527 1.00 98.31 110 TYR A O 1
ATOM 854 N N . ILE A 1 111 ? 8.252 8.654 -6.726 1.00 97.94 111 ILE A N 1
ATOM 855 C CA . ILE A 1 111 ? 9.693 8.634 -7.029 1.00 97.94 111 ILE A CA 1
ATOM 856 C C . ILE A 1 111 ? 10.347 9.965 -6.645 1.00 97.94 111 ILE A C 1
ATOM 858 O O . ILE A 1 111 ? 11.373 9.964 -5.969 1.00 97.94 111 ILE A O 1
ATOM 862 N N . SER A 1 112 ? 9.747 11.098 -7.022 1.00 96.94 112 SER A N 1
ATOM 863 C CA . SER A 1 112 ? 10.289 12.424 -6.682 1.00 96.94 112 SER A CA 1
ATOM 864 C C . SER A 1 112 ? 10.323 12.681 -5.173 1.00 96.94 112 SER A C 1
ATOM 866 O O . SER A 1 112 ? 11.261 13.301 -4.681 1.00 96.94 112 SER A O 1
ATOM 868 N N . ILE A 1 113 ? 9.346 12.168 -4.418 1.00 97.19 113 ILE A N 1
ATOM 869 C CA . ILE A 1 113 ? 9.308 12.294 -2.955 1.00 97.19 113 ILE A CA 1
ATOM 870 C C . ILE A 1 113 ? 10.358 11.395 -2.291 1.00 97.19 113 ILE A C 1
ATOM 872 O O . ILE A 1 113 ? 11.048 11.843 -1.377 1.00 97.19 113 ILE A O 1
ATOM 876 N N . CYS A 1 114 ? 10.472 10.142 -2.732 1.00 96.94 114 CYS A N 1
ATOM 877 C CA . CYS A 1 114 ? 11.351 9.142 -2.126 1.00 96.94 114 CYS A CA 1
ATOM 878 C C . CYS A 1 114 ? 12.829 9.332 -2.507 1.00 96.94 114 CYS A C 1
ATOM 880 O O . CYS A 1 114 ? 13.704 8.981 -1.723 1.00 96.94 114 CYS A O 1
ATOM 882 N N . ASN A 1 115 ? 13.130 9.887 -3.687 1.00 95.12 115 ASN A N 1
ATOM 883 C CA . ASN A 1 115 ? 14.515 10.097 -4.123 1.00 95.12 115 ASN A CA 1
ATOM 884 C C . ASN A 1 115 ? 15.117 11.426 -3.633 1.00 95.12 115 ASN A C 1
ATOM 886 O O . ASN A 1 115 ? 16.326 11.626 -3.750 1.00 95.12 115 ASN A O 1
ATOM 890 N N . ARG A 1 116 ? 14.298 12.341 -3.099 1.00 91.50 116 ARG A N 1
ATOM 891 C CA . ARG A 1 116 ? 14.757 13.660 -2.659 1.00 91.50 116 ARG A CA 1
ATOM 892 C C . ARG A 1 116 ? 15.595 13.559 -1.388 1.00 91.50 116 ARG A C 1
ATOM 894 O O . ARG A 1 116 ? 15.057 13.299 -0.313 1.00 91.50 116 ARG A O 1
ATOM 901 N N . GLU A 1 117 ? 16.884 13.825 -1.539 1.00 87.50 117 GLU A N 1
ATOM 902 C CA . GLU A 1 117 ? 17.835 13.955 -0.439 1.00 87.50 117 GLU A CA 1
ATOM 903 C C . GLU A 1 117 ? 17.523 15.190 0.414 1.00 87.50 117 GLU A C 1
ATOM 905 O O . GLU A 1 117 ? 17.127 16.232 -0.115 1.00 87.50 117 GLU A O 1
ATOM 910 N N . ILE A 1 118 ? 17.617 15.042 1.738 1.00 86.88 118 ILE A N 1
ATOM 911 C CA . ILE A 1 118 ? 17.301 16.109 2.702 1.00 86.88 118 ILE A CA 1
ATOM 912 C C . ILE A 1 118 ? 18.584 16.671 3.289 1.00 86.88 118 ILE A C 1
ATOM 914 O O . ILE A 1 118 ? 18.754 17.886 3.355 1.00 86.88 118 ILE A O 1
ATOM 918 N N . SER A 1 119 ? 19.482 15.786 3.704 1.00 85.50 119 SER A N 1
ATOM 919 C CA . SER A 1 119 ? 20.789 16.132 4.241 1.00 85.50 119 SER A CA 1
ATOM 920 C C . SER A 1 119 ? 21.767 14.986 3.991 1.00 85.50 119 SER A C 1
ATOM 922 O O . SER A 1 119 ? 21.364 13.882 3.629 1.00 85.50 119 SER A O 1
ATOM 924 N N . SER A 1 120 ? 23.049 15.222 4.271 1.00 77.56 120 SER A N 1
ATOM 925 C CA . SER A 1 120 ? 24.090 14.189 4.210 1.00 77.56 120 SER A CA 1
ATOM 926 C C . SER A 1 120 ? 23.850 13.006 5.161 1.00 77.56 120 SER A C 1
ATOM 928 O O . SER A 1 120 ? 24.449 11.948 4.988 1.00 77.56 120 SER A O 1
ATOM 930 N N . THR A 1 121 ? 22.986 13.164 6.170 1.00 79.81 121 THR A N 1
ATOM 931 C CA . THR A 1 121 ? 22.660 12.129 7.165 1.00 79.81 121 THR A CA 1
ATOM 932 C C . THR A 1 121 ? 21.257 11.540 7.002 1.00 79.81 121 THR A C 1
ATOM 934 O O . THR A 1 121 ? 21.015 10.436 7.501 1.00 79.81 121 THR A O 1
ATOM 937 N N . GLU A 1 122 ? 20.352 12.239 6.305 1.00 84.44 122 GLU A N 1
ATOM 938 C CA . GLU A 1 122 ? 18.969 11.834 6.035 1.00 84.44 122 GLU A CA 1
ATOM 939 C C . GLU A 1 122 ? 18.726 11.725 4.522 1.00 84.44 122 GLU A C 1
ATOM 941 O O . GLU A 1 122 ? 18.508 12.709 3.806 1.00 84.44 122 GLU A O 1
ATOM 946 N N . ARG A 1 123 ? 18.713 10.478 4.035 1.00 87.12 123 ARG A N 1
ATOM 947 C CA . ARG A 1 123 ? 18.607 10.173 2.603 1.00 87.12 123 ARG A CA 1
ATOM 948 C C . ARG A 1 123 ? 17.274 10.594 1.979 1.00 87.12 123 ARG A C 1
ATOM 950 O O . ARG A 1 123 ? 17.248 10.885 0.783 1.00 87.12 123 ARG A O 1
ATOM 957 N N . CYS A 1 124 ? 16.181 10.573 2.744 1.00 94.50 124 CYS A N 1
ATOM 958 C CA . CYS A 1 124 ? 14.843 10.969 2.300 1.00 94.50 124 CYS A CA 1
ATOM 959 C C . CYS A 1 124 ? 13.869 11.131 3.484 1.00 94.50 124 CYS A C 1
ATOM 961 O O . CYS A 1 124 ? 14.078 10.571 4.557 1.00 94.50 124 CYS A O 1
ATOM 963 N N . ASN A 1 125 ? 12.717 11.779 3.254 1.00 95.06 125 ASN A N 1
ATOM 964 C CA . ASN A 1 125 ? 11.628 11.793 4.237 1.00 95.06 125 ASN A CA 1
ATOM 965 C C . ASN A 1 125 ? 10.814 10.495 4.117 1.00 95.06 125 ASN A C 1
ATOM 967 O O . ASN A 1 125 ? 9.839 10.432 3.353 1.00 95.06 125 ASN A O 1
ATOM 971 N N . ARG A 1 126 ? 11.190 9.469 4.887 1.00 95.38 126 ARG A N 1
ATOM 972 C CA . ARG A 1 126 ? 10.567 8.133 4.831 1.00 95.38 126 ARG A CA 1
ATOM 973 C C . ARG A 1 126 ? 9.047 8.172 5.026 1.00 95.38 126 ARG A C 1
ATOM 975 O O . ARG A 1 126 ? 8.308 7.545 4.269 1.00 95.38 126 ARG A O 1
ATOM 982 N N . ARG A 1 127 ? 8.550 9.008 5.948 1.00 95.00 127 ARG A N 1
ATOM 983 C CA . ARG A 1 127 ? 7.107 9.177 6.215 1.00 95.00 127 ARG A CA 1
ATOM 984 C C . ARG A 1 127 ? 6.338 9.695 4.994 1.00 95.00 127 ARG A C 1
ATOM 986 O O . ARG A 1 127 ? 5.263 9.180 4.676 1.00 95.00 127 ARG A O 1
ATOM 993 N N . LYS A 1 128 ? 6.864 10.709 4.296 1.00 96.69 128 LYS A N 1
ATOM 994 C CA . LYS A 1 128 ? 6.258 11.231 3.056 1.00 96.69 128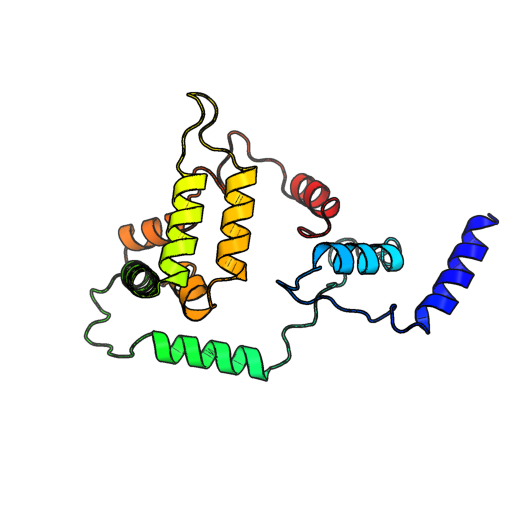 LYS A CA 1
ATOM 995 C C . LYS A 1 128 ? 6.354 10.210 1.921 1.00 96.69 128 LYS A C 1
ATOM 997 O O . LYS A 1 128 ? 5.378 10.056 1.190 1.00 96.69 128 LYS A O 1
ATOM 1002 N N . CYS A 1 129 ? 7.471 9.489 1.817 1.00 98.00 129 CYS A N 1
ATOM 1003 C CA . CYS A 1 129 ? 7.650 8.421 0.834 1.00 98.00 129 CYS A CA 1
ATOM 1004 C C . CYS A 1 129 ? 6.611 7.300 1.012 1.00 98.00 129 CYS A C 1
ATOM 1006 O O . CYS A 1 129 ? 5.887 6.984 0.070 1.00 98.00 129 CYS A O 1
ATOM 1008 N N . HIS A 1 130 ? 6.439 6.772 2.229 1.00 97.69 130 HIS A N 1
ATOM 1009 C CA . HIS A 1 130 ? 5.421 5.753 2.525 1.00 97.69 130 HIS A CA 1
ATOM 1010 C C . HIS A 1 130 ? 4.001 6.232 2.225 1.00 97.69 130 HIS A C 1
ATOM 1012 O O . HIS A 1 130 ? 3.204 5.483 1.666 1.00 97.69 130 HIS A O 1
ATOM 1018 N N . LYS A 1 131 ? 3.679 7.494 2.540 1.00 96.06 131 LYS A N 1
ATOM 1019 C CA . LYS A 1 131 ? 2.375 8.077 2.193 1.00 96.06 131 LYS A CA 1
ATOM 1020 C C . LYS A 1 131 ? 2.151 8.115 0.677 1.00 96.06 131 LYS A C 1
ATOM 1022 O O . LYS A 1 131 ? 1.056 7.788 0.230 1.00 96.06 131 LYS A O 1
ATOM 1027 N N . ALA A 1 132 ? 3.163 8.502 -0.098 1.00 97.75 132 ALA A N 1
ATOM 1028 C CA . ALA A 1 132 ? 3.075 8.551 -1.556 1.00 97.75 132 ALA A CA 1
ATOM 1029 C C . ALA A 1 132 ? 2.991 7.149 -2.184 1.00 97.75 132 ALA A C 1
ATOM 1031 O O . ALA A 1 132 ? 2.206 6.943 -3.106 1.00 97.75 132 ALA A O 1
ATOM 1032 N N . LEU A 1 133 ? 3.737 6.175 -1.649 1.00 98.25 133 LEU A N 1
ATOM 1033 C CA . LEU A 1 133 ? 3.659 4.772 -2.068 1.00 98.25 133 LEU A CA 1
ATOM 1034 C C . LEU A 1 133 ? 2.270 4.180 -1.811 1.00 98.25 133 LEU A C 1
ATOM 1036 O O . LEU A 1 133 ? 1.707 3.580 -2.722 1.00 98.25 133 LEU A O 1
ATOM 1040 N N . ARG A 1 134 ? 1.678 4.404 -0.628 1.00 95.75 134 ARG A N 1
ATOM 1041 C CA . ARG A 1 134 ? 0.289 3.988 -0.353 1.00 95.75 134 ARG A CA 1
ATOM 1042 C C . ARG A 1 134 ? -0.677 4.574 -1.381 1.00 95.75 134 ARG A C 1
ATOM 1044 O O . ARG A 1 134 ? -1.381 3.836 -2.053 1.00 95.75 134 ARG A O 1
ATOM 1051 N N . GLN A 1 135 ? -0.600 5.884 -1.623 1.00 94.69 135 GLN A N 1
ATOM 1052 C CA . GLN A 1 135 ? -1.432 6.537 -2.639 1.00 94.69 135 GLN A CA 1
ATOM 1053 C C . GLN A 1 135 ? -1.246 5.960 -4.049 1.00 94.69 135 GLN A C 1
ATOM 1055 O O . GLN A 1 135 ? -2.220 5.896 -4.796 1.00 94.69 135 GLN A O 1
ATOM 1060 N N . PHE A 1 136 ? -0.028 5.561 -4.426 1.00 97.81 136 PHE A N 1
ATOM 1061 C CA . PHE A 1 136 ? 0.229 4.904 -5.706 1.00 97.81 136 PHE A CA 1
ATOM 1062 C C . PHE A 1 136 ? -0.478 3.547 -5.783 1.00 97.81 136 PHE A C 1
ATOM 1064 O O . PHE A 1 136 ? -1.230 3.320 -6.727 1.00 97.81 136 PHE A O 1
ATOM 1071 N N . PHE A 1 137 ? -0.302 2.679 -4.786 1.00 95.94 137 PHE A N 1
ATOM 1072 C CA . PHE A 1 137 ? -0.904 1.342 -4.796 1.00 95.94 137 PHE A CA 1
ATOM 1073 C C . PHE A 1 137 ? -2.427 1.343 -4.605 1.00 95.94 137 PHE A C 1
ATOM 1075 O O . PHE A 1 137 ? -3.088 0.451 -5.129 1.00 95.94 137 PHE A O 1
ATOM 1082 N N . ASP A 1 138 ? -2.987 2.355 -3.937 1.00 91.81 138 ASP A N 1
ATOM 1083 C CA . ASP A 1 138 ? -4.437 2.475 -3.738 1.00 91.81 138 ASP A CA 1
ATOM 1084 C C . ASP A 1 138 ? -5.162 3.048 -4.967 1.00 91.81 138 ASP A C 1
ATOM 1086 O O . ASP A 1 138 ? -6.329 2.741 -5.204 1.00 91.81 138 ASP A O 1
ATOM 1090 N N . ARG A 1 139 ? -4.505 3.935 -5.733 1.00 93.44 139 ARG A N 1
ATOM 1091 C CA . ARG A 1 139 ? -5.154 4.711 -6.813 1.00 93.44 139 ARG A CA 1
ATOM 1092 C C . ARG A 1 139 ? -4.757 4.301 -8.222 1.00 93.44 139 ARG A C 1
ATOM 1094 O O . ARG A 1 139 ? -5.424 4.713 -9.174 1.00 93.44 139 ARG A O 1
ATOM 1101 N N . VAL A 1 140 ? -3.660 3.569 -8.383 1.00 95.06 140 VAL A N 1
ATOM 1102 C CA . VAL A 1 140 ? -3.282 3.015 -9.682 1.00 95.06 140 VAL A CA 1
ATOM 1103 C C . VAL A 1 140 ? -3.930 1.639 -9.831 1.00 95.06 140 VAL A C 1
ATOM 1105 O O . VAL A 1 140 ? -3.805 0.814 -8.925 1.00 95.06 140 VAL A O 1
ATOM 1108 N N . PRO A 1 141 ? -4.591 1.365 -10.968 1.00 92.19 141 PRO A N 1
ATOM 1109 C CA . PRO A 1 141 ? -5.188 0.062 -11.223 1.00 92.19 141 PRO A CA 1
ATOM 1110 C C . PRO A 1 141 ? -4.198 -1.108 -11.090 1.00 92.19 141 PRO A C 1
ATOM 1112 O O . PRO A 1 141 ? -3.007 -0.990 -11.414 1.00 92.19 141 PRO A O 1
ATOM 1115 N N . SER A 1 142 ? -4.698 -2.252 -10.612 1.00 89.25 142 SER A N 1
ATOM 1116 C CA . SER A 1 142 ? -3.891 -3.437 -10.293 1.00 89.25 142 SER A CA 1
ATOM 1117 C C . SER A 1 142 ? -3.112 -3.989 -11.489 1.00 89.25 142 SER A C 1
ATOM 1119 O O . SER A 1 142 ? -2.013 -4.511 -11.317 1.00 89.25 142 SER A O 1
ATOM 1121 N N . GLU A 1 143 ? -3.630 -3.831 -12.708 1.00 88.44 143 GLU A N 1
ATOM 1122 C CA . GLU A 1 143 ? -2.979 -4.267 -13.946 1.00 88.44 143 GLU A CA 1
ATOM 1123 C C . GLU A 1 143 ? -1.645 -3.554 -14.219 1.00 88.44 143 GLU A C 1
ATOM 1125 O O . GLU A 1 143 ? -0.796 -4.101 -14.921 1.00 88.44 143 GLU A O 1
ATOM 1130 N N . TYR A 1 144 ? -1.418 -2.370 -13.639 1.00 94.19 144 TYR A N 1
ATOM 1131 C CA . TYR A 1 144 ? -0.126 -1.684 -13.710 1.00 94.19 144 TYR A CA 1
ATOM 1132 C C . TYR A 1 144 ? 0.727 -1.959 -12.473 1.00 94.19 144 TYR A C 1
ATOM 1134 O O . TYR A 1 144 ? 1.910 -2.286 -12.601 1.00 94.19 144 TYR A O 1
ATOM 1142 N N . THR A 1 145 ? 0.146 -1.846 -11.273 1.00 95.19 145 THR A N 1
ATOM 1143 C CA . THR A 1 145 ? 0.907 -1.978 -10.021 1.00 95.19 145 THR A CA 1
ATOM 1144 C C . THR A 1 145 ? 1.446 -3.390 -9.835 1.00 95.19 145 THR A C 1
ATOM 1146 O O . THR A 1 145 ? 2.638 -3.552 -9.566 1.00 95.19 145 THR A O 1
ATOM 1149 N N . TYR A 1 146 ? 0.622 -4.418 -10.055 1.00 93.44 146 TYR A N 1
ATOM 1150 C CA . TYR A 1 146 ? 1.047 -5.812 -9.933 1.00 93.44 146 TYR A CA 1
ATOM 1151 C C . TYR A 1 146 ? 1.991 -6.212 -11.058 1.00 93.44 146 TYR A C 1
ATOM 1153 O O . TYR A 1 146 ? 2.981 -6.892 -10.805 1.00 93.44 146 TYR A O 1
ATOM 1161 N N . ARG A 1 147 ? 1.757 -5.723 -12.280 1.00 92.19 147 ARG A N 1
ATOM 1162 C CA . ARG A 1 147 ? 2.654 -5.991 -13.409 1.00 92.19 147 ARG A CA 1
ATOM 1163 C C . ARG A 1 147 ? 4.059 -5.431 -13.174 1.00 92.19 147 ARG A C 1
ATOM 1165 O O . ARG A 1 147 ? 5.028 -6.058 -13.584 1.00 92.19 147 ARG A O 1
ATOM 1172 N N . MET A 1 148 ? 4.186 -4.279 -12.508 1.00 94.88 148 MET A N 1
ATOM 1173 C CA . MET A 1 148 ? 5.488 -3.713 -12.131 1.00 94.88 148 MET A CA 1
ATOM 1174 C C . MET A 1 148 ? 6.113 -4.408 -10.917 1.00 94.88 148 MET A C 1
ATOM 1176 O O . MET A 1 148 ? 7.316 -4.653 -10.918 1.00 94.88 148 MET A O 1
ATOM 1180 N N . LEU A 1 149 ? 5.322 -4.706 -9.882 1.00 96.44 149 LEU A N 1
ATOM 1181 C CA . LEU A 1 149 ? 5.834 -5.249 -8.620 1.00 96.44 149 LEU A CA 1
ATOM 1182 C C . LEU A 1 149 ? 6.182 -6.744 -8.714 1.00 96.44 149 LEU A C 1
ATOM 1184 O O . LEU A 1 149 ? 7.156 -7.190 -8.110 1.00 96.44 149 LEU A O 1
ATOM 1188 N N . PHE A 1 150 ? 5.415 -7.502 -9.498 1.00 95.25 150 PHE A N 1
ATOM 1189 C CA . PHE A 1 150 ? 5.494 -8.963 -9.598 1.00 95.25 150 PHE A CA 1
ATOM 1190 C C . PHE A 1 150 ? 5.932 -9.457 -10.985 1.00 95.25 150 PHE A C 1
ATOM 1192 O O . PHE A 1 150 ? 5.704 -10.613 -11.331 1.00 95.25 150 PHE A O 1
ATOM 1199 N N . CYS A 1 151 ? 6.573 -8.609 -11.793 1.00 92.44 151 CYS A N 1
ATOM 1200 C CA . CYS A 1 151 ? 7.175 -9.039 -13.055 1.00 92.44 151 CYS A CA 1
ATOM 1201 C C . CYS A 1 151 ? 8.178 -10.191 -12.840 1.00 92.44 151 CYS A C 1
ATOM 1203 O O . CYS A 1 151 ? 8.982 -10.191 -11.900 1.00 92.44 151 CYS A O 1
ATOM 1205 N N . SER A 1 152 ? 8.148 -11.183 -13.726 1.00 90.50 152 SER A N 1
ATOM 1206 C CA . SER A 1 152 ? 9.151 -12.247 -13.787 1.00 90.50 152 SER A CA 1
ATOM 1207 C C . SER A 1 152 ? 10.455 -11.725 -14.399 1.00 90.50 152 SER A C 1
ATOM 1209 O O . SER A 1 152 ? 10.458 -10.761 -15.163 1.00 90.50 152 SER A O 1
ATOM 1211 N N . CYS A 1 153 ? 11.577 -12.355 -14.050 1.00 89.31 153 CYS A N 1
ATOM 1212 C CA . CYS A 1 153 ? 12.903 -11.956 -14.516 1.00 89.31 153 CYS A CA 1
ATOM 1213 C C . CYS A 1 153 ? 13.763 -13.174 -14.829 1.00 89.31 153 CYS A C 1
ATOM 1215 O O . CYS A 1 153 ? 13.664 -14.184 -14.137 1.00 89.31 153 CYS A O 1
ATOM 1217 N N . GLN A 1 154 ? 14.618 -13.036 -15.842 1.00 89.38 154 GLN A N 1
ATOM 1218 C CA . GLN A 1 154 ? 15.595 -14.050 -16.257 1.00 89.38 154 GLN A CA 1
ATOM 1219 C C . GLN A 1 154 ? 17.048 -13.594 -16.030 1.00 89.38 154 GLN A C 1
ATOM 1221 O O . GLN A 1 154 ? 17.956 -14.415 -16.071 1.00 89.38 154 GLN A O 1
ATOM 1226 N N . ASP A 1 155 ? 17.274 -12.301 -15.766 1.00 90.19 155 ASP A N 1
ATOM 1227 C CA . ASP A 1 155 ? 18.594 -11.713 -15.542 1.00 90.19 155 ASP A CA 1
ATOM 1228 C C . ASP A 1 155 ? 18.633 -10.790 -14.306 1.00 90.19 155 ASP A C 1
ATOM 1230 O O . ASP A 1 155 ? 17.605 -10.390 -13.739 1.00 90.19 155 ASP A O 1
ATOM 1234 N N . GLN A 1 156 ? 19.852 -10.435 -13.887 1.00 94.25 156 GLN A N 1
ATOM 1235 C CA . GLN A 1 156 ? 20.084 -9.566 -12.731 1.00 94.25 156 GLN A CA 1
ATOM 1236 C C . GLN A 1 156 ? 19.588 -8.133 -12.972 1.00 94.25 156 GLN A C 1
ATOM 1238 O O . GLN A 1 156 ? 19.110 -7.480 -12.047 1.00 94.25 156 GLN A O 1
ATOM 1243 N N . ALA A 1 157 ? 19.661 -7.637 -14.211 1.00 93.31 157 ALA A N 1
ATOM 1244 C CA . ALA A 1 157 ? 19.218 -6.286 -14.552 1.00 93.31 157 ALA A CA 1
ATOM 1245 C C . ALA A 1 157 ? 17.696 -6.121 -14.375 1.00 93.31 157 ALA A C 1
ATOM 1247 O O . ALA A 1 157 ? 17.228 -5.108 -13.844 1.00 93.31 157 ALA A O 1
ATOM 1248 N N . CYS A 1 158 ? 16.909 -7.120 -14.779 1.00 94.31 158 CYS A N 1
ATOM 1249 C CA . CYS A 1 158 ? 15.480 -7.195 -14.497 1.00 94.31 158 CYS A CA 1
ATOM 1250 C C . CYS A 1 158 ? 15.214 -7.326 -12.997 1.00 94.31 158 CYS A C 1
ATOM 1252 O O . CYS A 1 158 ? 14.386 -6.583 -12.465 1.00 94.31 158 CYS A O 1
ATOM 1254 N N . ALA A 1 159 ? 15.930 -8.221 -12.307 1.00 95.06 159 ALA A N 1
ATOM 1255 C CA . ALA A 1 159 ? 15.746 -8.428 -10.872 1.00 95.06 159 ALA A CA 1
ATOM 1256 C C . ALA A 1 159 ? 16.002 -7.140 -10.072 1.00 95.06 159 ALA A C 1
ATOM 1258 O O . ALA A 1 159 ? 15.207 -6.799 -9.192 1.00 95.06 159 ALA A O 1
ATOM 1259 N N . GLU A 1 160 ? 17.037 -6.374 -10.428 1.00 96.00 160 GLU A N 1
ATOM 1260 C CA . GLU A 1 160 ? 17.320 -5.089 -9.791 1.00 96.00 160 GLU A CA 1
ATOM 1261 C C . GLU A 1 160 ? 16.259 -4.043 -10.143 1.00 96.00 160 GLU A C 1
ATOM 1263 O O . GLU A 1 160 ? 15.777 -3.339 -9.259 1.00 96.00 160 GLU A O 1
ATOM 1268 N N . ARG A 1 161 ? 15.788 -3.984 -11.397 1.00 95.75 161 ARG A N 1
ATOM 1269 C CA . ARG A 1 161 ? 14.656 -3.114 -11.764 1.00 95.75 161 ARG A CA 1
ATOM 1270 C C . ARG A 1 161 ? 13.416 -3.417 -10.922 1.00 95.75 161 ARG A C 1
ATOM 1272 O O . ARG A 1 161 ? 12.763 -2.481 -10.460 1.00 95.75 161 ARG A O 1
ATOM 1279 N N . ARG A 1 162 ? 13.106 -4.699 -10.706 1.00 96.19 162 ARG A N 1
ATOM 1280 C CA . ARG A 1 162 ? 12.004 -5.134 -9.839 1.00 96.19 162 ARG A CA 1
ATOM 1281 C C . ARG A 1 162 ? 12.228 -4.675 -8.401 1.00 96.19 162 ARG A C 1
ATOM 1283 O O . ARG A 1 162 ? 11.333 -4.054 -7.830 1.00 96.19 162 ARG A O 1
ATOM 1290 N N . ARG A 1 163 ? 13.429 -4.901 -7.851 1.00 97.38 163 ARG A N 1
ATOM 1291 C CA . ARG A 1 163 ? 13.824 -4.472 -6.495 1.00 97.38 163 ARG A CA 1
ATOM 1292 C C . ARG A 1 163 ? 13.677 -2.961 -6.301 1.00 97.38 163 ARG A C 1
ATOM 1294 O O . ARG A 1 163 ? 13.190 -2.512 -5.266 1.00 97.38 163 ARG A O 1
ATOM 1301 N N . GLN A 1 164 ? 14.038 -2.179 -7.315 1.00 97.25 164 GLN A N 1
ATOM 1302 C CA . GLN A 1 164 ? 13.995 -0.716 -7.287 1.00 97.25 164 GLN A CA 1
ATOM 1303 C C . GLN A 1 164 ? 12.583 -0.122 -7.420 1.00 97.25 164 GLN A C 1
ATOM 1305 O O . GLN A 1 164 ? 12.426 1.086 -7.255 1.00 97.25 164 GLN A O 1
ATOM 1310 N N . THR A 1 165 ? 11.539 -0.926 -7.664 1.00 97.50 165 THR A N 1
ATOM 1311 C CA . THR A 1 165 ? 10.156 -0.444 -7.878 1.00 97.50 165 THR A CA 1
ATOM 1312 C C . THR A 1 165 ? 9.660 0.489 -6.768 1.00 97.50 165 THR A C 1
ATOM 1314 O O . THR A 1 165 ? 8.994 1.485 -7.059 1.00 97.50 165 THR A O 1
ATOM 1317 N N . ILE A 1 166 ? 10.020 0.202 -5.513 1.00 97.94 166 ILE A N 1
ATOM 1318 C CA . ILE A 1 166 ? 9.588 0.958 -4.326 1.00 97.94 166 ILE A CA 1
ATOM 1319 C C . ILE A 1 166 ? 10.671 1.885 -3.751 1.00 97.94 166 ILE A C 1
ATOM 1321 O O . ILE A 1 166 ? 10.477 2.422 -2.664 1.00 97.94 166 ILE A O 1
ATOM 1325 N N . LEU A 1 167 ? 11.799 2.079 -4.449 1.00 97.31 167 LEU A N 1
ATOM 1326 C CA . LEU A 1 167 ? 12.971 2.831 -3.964 1.00 97.31 167 LEU A CA 1
ATOM 1327 C C . LEU A 1 167 ? 13.429 2.351 -2.568 1.00 97.31 167 LEU A C 1
ATOM 1329 O O . LEU A 1 167 ? 13.257 3.060 -1.569 1.00 97.31 167 LEU A O 1
ATOM 1333 N N . PRO A 1 168 ? 13.995 1.134 -2.474 1.00 97.31 168 PRO A N 1
ATOM 1334 C CA . PRO A 1 168 ? 14.306 0.494 -1.199 1.00 97.31 168 PRO A CA 1
ATOM 1335 C C . PRO A 1 168 ? 15.279 1.296 -0.332 1.00 97.31 168 PRO A C 1
ATOM 1337 O O . PRO A 1 168 ? 15.111 1.287 0.879 1.00 97.31 168 PRO A O 1
ATOM 1340 N N . SER A 1 169 ? 16.197 2.065 -0.923 1.00 95.25 169 SER A N 1
ATOM 1341 C CA . SER A 1 169 ? 17.134 2.947 -0.204 1.00 95.25 169 SER A CA 1
ATOM 1342 C C . SER A 1 169 ? 16.470 4.050 0.633 1.00 95.25 169 SER A C 1
ATOM 1344 O O . SER A 1 169 ? 17.135 4.712 1.424 1.00 95.25 169 SER A O 1
ATOM 1346 N N . CYS A 1 170 ? 15.167 4.272 0.447 1.00 96.50 170 CYS A N 1
ATOM 1347 C CA . CYS A 1 170 ? 14.361 5.211 1.219 1.00 96.50 170 CYS A CA 1
ATOM 1348 C C . CYS A 1 170 ? 13.213 4.512 1.961 1.00 96.50 170 CYS A C 1
ATOM 1350 O O . CYS A 1 170 ? 12.939 4.795 3.127 1.00 96.50 170 CYS A O 1
ATOM 1352 N N . SER A 1 171 ? 12.484 3.624 1.279 1.00 97.12 171 SER A N 1
ATOM 1353 C CA . SER A 1 171 ? 11.244 3.053 1.814 1.00 97.12 171 SER A CA 1
ATOM 1354 C C . SER A 1 171 ? 11.462 1.802 2.667 1.00 97.12 171 SER A C 1
ATOM 1356 O O . SER A 1 171 ? 10.654 1.549 3.568 1.00 97.12 171 SER A O 1
ATOM 1358 N N . TYR A 1 172 ? 12.539 1.049 2.429 1.00 97.06 172 TYR A N 1
ATOM 1359 C CA . TYR A 1 172 ? 12.767 -0.275 3.012 1.00 97.06 172 TYR A CA 1
ATOM 1360 C C . TYR A 1 172 ? 14.000 -0.318 3.919 1.00 97.06 172 TYR A C 1
ATOM 1362 O O . TYR A 1 172 ? 13.884 -0.677 5.089 1.00 97.06 172 TYR A O 1
ATOM 1370 N N . GLU A 1 173 ? 15.155 0.068 3.385 1.00 95.06 173 GLU A N 1
ATOM 1371 C CA . GLU A 1 173 ? 16.444 0.060 4.068 1.00 95.06 173 GLU A CA 1
ATOM 1372 C C . GLU A 1 173 ? 16.468 1.108 5.191 1.00 95.06 173 GLU A C 1
ATOM 1374 O O . GLU A 1 173 ? 15.863 2.176 5.088 1.00 95.06 173 GLU A O 1
ATOM 1379 N N . ASP A 1 174 ? 17.156 0.774 6.279 1.00 92.44 174 ASP A N 1
ATOM 1380 C CA . ASP A 1 174 ? 17.434 1.659 7.408 1.00 92.44 174 ASP A CA 1
ATOM 1381 C C . ASP A 1 174 ? 18.816 1.306 7.980 1.00 92.44 174 ASP A C 1
ATOM 1383 O O . ASP A 1 174 ? 19.382 0.261 7.636 1.00 92.44 174 ASP A O 1
ATOM 1387 N N . LYS A 1 175 ? 19.371 2.171 8.834 1.00 91.88 175 LYS A N 1
ATOM 1388 C CA . LYS A 1 175 ? 20.687 1.965 9.466 1.00 91.88 175 LYS A CA 1
ATOM 1389 C C . LYS A 1 175 ? 20.707 0.717 10.345 1.00 91.88 175 LYS A C 1
ATOM 1391 O O . LYS A 1 175 ? 21.716 0.021 10.407 1.00 91.88 175 LYS A O 1
ATOM 1396 N N . GLU A 1 176 ? 19.582 0.436 10.989 1.00 94.50 176 GLU A N 1
ATOM 1397 C CA . GLU A 1 176 ? 19.402 -0.689 11.896 1.00 94.50 176 GLU A CA 1
ATOM 1398 C C . GLU A 1 176 ? 18.286 -1.608 11.400 1.00 94.50 176 GLU A C 1
ATOM 1400 O O . GLU A 1 176 ? 17.338 -1.184 10.736 1.00 94.50 176 GLU A O 1
ATOM 1405 N N . LYS A 1 177 ? 18.399 -2.895 11.734 1.00 96.12 177 LYS A N 1
ATOM 1406 C CA . LYS A 1 177 ? 17.382 -3.908 11.439 1.00 96.12 177 LYS A CA 1
ATOM 1407 C C . LYS A 1 177 ? 16.758 -4.369 12.759 1.00 96.12 177 LYS A C 1
ATOM 1409 O O . LYS A 1 177 ? 17.323 -5.262 13.389 1.00 96.12 177 LYS A O 1
ATOM 1414 N N . PRO A 1 178 ? 15.646 -3.754 13.203 1.00 95.75 178 PRO A N 1
ATOM 1415 C CA . PRO A 1 178 ? 14.997 -4.123 14.459 1.00 95.75 178 PRO A CA 1
ATOM 1416 C C . PRO A 1 178 ? 14.391 -5.533 14.391 1.00 95.75 178 PRO A C 1
ATOM 1418 O O . PRO A 1 178 ? 14.193 -6.091 13.307 1.00 95.75 178 PRO A O 1
ATOM 1421 N N . ASN A 1 179 ? 14.068 -6.109 15.552 1.00 96.38 179 ASN A N 1
ATOM 1422 C CA . ASN A 1 179 ? 13.401 -7.406 15.630 1.00 96.38 179 ASN A CA 1
ATOM 1423 C C . ASN A 1 179 ? 11.984 -7.327 15.025 1.00 96.38 179 ASN A C 1
ATOM 1425 O O . ASN A 1 179 ? 11.247 -6.360 15.230 1.00 96.38 179 ASN A O 1
ATOM 1429 N N . CYS A 1 180 ? 11.570 -8.370 14.303 1.00 96.94 180 CYS A N 1
ATOM 1430 C CA . CYS A 1 180 ? 10.247 -8.438 13.681 1.00 96.94 180 CYS A CA 1
ATOM 1431 C C . CYS A 1 180 ? 9.091 -8.346 14.693 1.00 96.94 180 CYS A C 1
ATOM 1433 O O . CYS A 1 180 ? 8.034 -7.814 14.356 1.00 96.94 180 CYS A O 1
ATOM 1435 N N . LEU A 1 181 ? 9.267 -8.843 15.921 1.00 94.38 181 LEU A N 1
ATOM 1436 C CA . LEU A 1 181 ? 8.250 -8.771 16.976 1.00 94.38 181 LEU A CA 1
ATOM 1437 C C . LEU A 1 181 ? 8.084 -7.347 17.524 1.00 94.38 181 LEU A C 1
ATOM 1439 O O . LEU A 1 181 ? 6.959 -6.932 17.815 1.00 94.38 181 LEU A O 1
ATOM 1443 N N . ASP A 1 182 ? 9.167 -6.571 17.578 1.00 94.88 182 ASP A N 1
ATOM 1444 C CA . ASP A 1 182 ? 9.109 -5.154 17.952 1.00 94.88 182 ASP A CA 1
ATOM 1445 C C . ASP A 1 182 ? 8.401 -4.353 16.855 1.00 94.88 182 ASP A C 1
ATOM 1447 O O . ASP A 1 182 ? 7.476 -3.588 17.131 1.00 94.88 182 ASP A O 1
ATOM 1451 N N . LEU A 1 183 ? 8.747 -4.609 15.586 1.00 95.75 1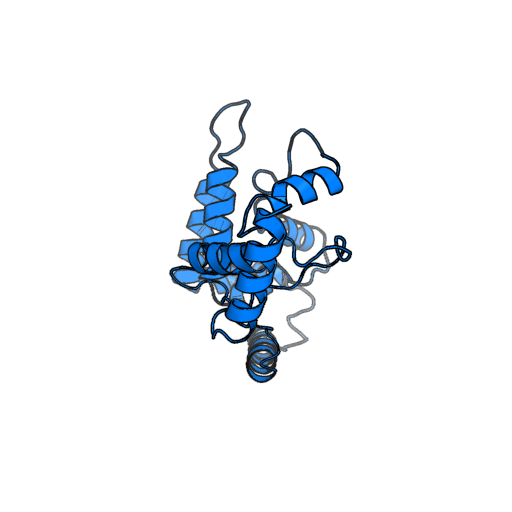83 LEU A N 1
ATOM 1452 C CA . LEU A 1 183 ? 8.039 -4.033 14.438 1.00 95.75 183 LEU A CA 1
ATOM 1453 C C . LEU A 1 183 ? 6.550 -4.405 14.429 1.00 95.75 183 LEU A C 1
ATOM 1455 O O . LEU A 1 183 ? 5.713 -3.553 14.128 1.00 95.75 183 LEU A O 1
ATOM 1459 N N . ARG A 1 184 ? 6.200 -5.647 14.793 1.00 92.69 184 ARG A N 1
ATOM 1460 C CA . ARG A 1 184 ? 4.802 -6.083 14.938 1.00 92.69 184 ARG A CA 1
ATOM 1461 C C . ARG A 1 184 ? 4.085 -5.268 16.009 1.00 92.69 184 ARG A C 1
ATOM 1463 O O . ARG A 1 184 ? 2.968 -4.813 15.779 1.00 92.69 184 ARG A O 1
ATOM 1470 N N . THR A 1 185 ? 4.725 -5.061 17.155 1.00 92.06 185 THR A N 1
ATOM 1471 C CA . THR A 1 185 ? 4.170 -4.259 18.254 1.00 92.06 185 THR A CA 1
ATOM 1472 C C . THR A 1 185 ? 3.943 -2.811 17.826 1.00 92.06 185 THR A C 1
ATOM 1474 O O . THR A 1 185 ? 2.870 -2.268 18.073 1.00 92.06 185 THR A O 1
ATOM 1477 N N . LEU A 1 186 ? 4.889 -2.210 17.099 1.00 93.69 186 LEU A N 1
ATOM 1478 C CA . LEU A 1 186 ? 4.723 -0.867 16.533 1.00 93.69 186 LEU A CA 1
ATOM 1479 C C . LEU A 1 186 ? 3.574 -0.801 15.516 1.00 93.69 186 LEU A C 1
ATOM 1481 O O . LEU A 1 186 ? 2.771 0.129 15.553 1.00 93.69 186 LEU A O 1
ATOM 1485 N N . CYS A 1 187 ? 3.464 -1.796 14.633 1.00 94.06 187 CYS A N 1
ATOM 1486 C CA . CYS A 1 187 ? 2.401 -1.874 13.630 1.00 94.06 187 CYS A CA 1
ATOM 1487 C C . CYS A 1 187 ? 1.011 -2.020 14.270 1.00 94.06 187 CYS A C 1
ATOM 1489 O O . CYS A 1 187 ? 0.070 -1.372 13.828 1.00 94.06 187 CYS A O 1
ATOM 1491 N N . ARG A 1 188 ? 0.890 -2.779 15.367 1.00 90.62 188 ARG A N 1
ATOM 1492 C CA . ARG A 1 188 ? -0.369 -2.960 16.116 1.00 90.62 188 ARG A CA 1
ATOM 1493 C C . ARG A 1 188 ? -0.951 -1.678 16.706 1.00 90.62 188 ARG A C 1
ATOM 1495 O O . ARG A 1 188 ? -2.153 -1.623 16.957 1.00 90.62 188 ARG A O 1
ATOM 1502 N N . ILE A 1 189 ? -0.115 -0.673 16.955 1.00 91.12 189 ILE A N 1
ATOM 1503 C CA . ILE A 1 189 ? -0.557 0.626 17.477 1.00 91.12 189 ILE A CA 1
ATOM 1504 C C . ILE A 1 189 ? -1.223 1.455 16.365 1.00 91.12 189 ILE A C 1
ATOM 1506 O O . ILE A 1 189 ? -2.117 2.254 16.639 1.00 91.12 189 ILE A O 1
ATOM 1510 N N . ASP A 1 190 ? -0.823 1.264 15.105 1.00 91.88 190 ASP A N 1
ATOM 1511 C CA . ASP A 1 190 ? -1.381 1.976 13.956 1.00 91.88 190 ASP A CA 1
ATOM 1512 C C . ASP A 1 190 ? -2.535 1.182 13.324 1.00 91.88 190 ASP A C 1
ATOM 1514 O O . ASP A 1 190 ? -2.346 0.096 12.784 1.00 91.88 190 ASP A O 1
ATOM 1518 N N . HIS A 1 191 ? -3.746 1.746 13.343 1.00 91.56 191 HIS A N 1
ATOM 1519 C CA . HIS A 1 191 ? -4.949 1.067 12.846 1.00 91.56 191 HIS A CA 1
ATOM 1520 C C . HIS A 1 191 ? -4.925 0.693 11.356 1.00 91.56 191 HIS A C 1
ATOM 1522 O O . HIS A 1 191 ? -5.710 -0.165 10.968 1.00 91.56 191 HIS A O 1
ATOM 1528 N N . LEU A 1 192 ? -4.112 1.358 10.523 1.00 90.94 192 LEU A N 1
ATOM 1529 C CA . LEU A 1 192 ? -3.984 1.044 9.093 1.00 90.94 192 LEU A CA 1
ATOM 1530 C C . LEU A 1 192 ? -2.935 -0.042 8.840 1.00 90.94 192 LEU A C 1
ATOM 1532 O O . LEU A 1 192 ? -3.051 -0.774 7.857 1.00 90.94 192 LEU A O 1
ATOM 1536 N N . CYS A 1 193 ? -1.889 -0.091 9.668 1.00 92.94 193 CYS A N 1
ATOM 1537 C CA . CYS A 1 193 ? -0.846 -1.107 9.598 1.00 92.94 193 CYS A CA 1
ATOM 1538 C C . CYS A 1 193 ? -1.332 -2.454 10.143 1.00 92.94 193 CYS A C 1
ATOM 1540 O O . CYS A 1 193 ? -1.047 -3.483 9.527 1.00 92.94 193 CYS A O 1
ATOM 1542 N N . ARG A 1 194 ? -2.044 -2.415 11.276 1.00 90.62 194 ARG A N 1
ATOM 1543 C CA . ARG A 1 194 ? -2.671 -3.568 11.926 1.00 90.62 194 ARG A CA 1
ATOM 1544 C C . ARG A 1 194 ? -3.687 -4.256 11.014 1.00 90.62 194 ARG A C 1
ATOM 1546 O O . ARG A 1 194 ? -3.610 -5.498 10.923 1.00 90.62 194 ARG A O 1
#

Radius of gyration: 21.41 Å; chains: 1; bounding box: 51×33×69 Å

Foldseek 3Di:
DVVVVVLVVVLVVCCPDPLQPAAAAQLDPPRQVLLVSNCVNCVPVCVPPVVDDDHRHDDPPPVVVVVVVVVLLVVLPPPDPVVPVPDLQLVVLVVVLCVDPQSVVLQCVLCVQQCDQDDPVGRGDQVVSVVSVSVNVSPPDCSNVCSNQVPDDDDPVSVVSNVPSSPCVRHPDDPDDDDVVVVVVVLVVRSVSD

pLDDT: mean 84.84, std 15.35, range [46.5, 98.5]

InterPro domains:
  IPR003438 Glial cell line-derived neurotrophic factor receptor [PR01316] (22-42)
  IPR003438 Glial cell line-derived neurotrophic factor receptor [PR01316] (123-140)
  IPR003438 Glial cell line-derived neurotrophic factor receptor [PR01316] (158-170)
  IPR003438 Glial cell line-derived neurotrophic factor receptor [PR01316] (192-194)
  IPR003438 Glial cell line-derived neurotrophic factor receptor [PTHR10269] (4-194)
  IPR016017 GDNF/GAS1 [PF02351] (90-170)
  IPR016017 GDNF/GAS1 [SM00907] (2-46)
  IPR016017 GDNF/GAS1 [SM00907] (90-170)

Organism: Cricetulus griseus (NCBI:txid10029)

Secondary structure (DSSP, 8-state):
-HHHHHHHHHHHHHHTSTTTT--B-TT-TTHHHHHHHHHHHHTTTTTT-TTSPPP-BPPS--HHHHHHHHHHHHHHT---TTTTTS--HHHHHHHHHHHSHHHHHHHHHHHHHHH---SSS--S-HHHHHHHHHHHHHHS-HHHHHHHHS---SSHHHHHHHHGGG-HHHHT--SS---HHHHHHHHHHSTTT-

Sequence (194 aa):
MLANKECQAALEVLQESPLYDCRCKRGMKKELQCLQIYWSIHLGLTEGGEFYEASPYEPVTSRLSDIFRLASIFSGTGADPVVSAKSNHCLDAAKACNLNDNCKKLRSSYISICNREISSTERCNRRKCHKALRQFFDRVPSEYTYRMLFCSCQDQACAERRRQTILPSCSYEDKEKPNCLDLRTLCRIDHLCR